Protein AF-A0A3Z9NX88-F1 (afdb_monomer_lite)

pLDDT: mean 72.22, std 12.81, range [33.12, 90.62]

Organism: Escherichia coli (NCBI:txid562)

Foldseek 3Di:
DVVVVVVVVVVVVVVVVVVVVVVVVVVVVVVVVLVVVVVVLVVVLVVLVVVLCCLLVVLLVVLQVDDLVCQLVSLVVNLVVLVVSLVVLVVSVVVVVVSVVVVLVSPQQVPPPVSVVVCVVVVHDDDHRDDDDDDDDPPSVVVSVVSVVSSVVSVVCNVPVPVSYDPPLFDDFDWDWDDDVVDIDTDTDRDPDD

Radius of gyration: 34.17 Å; chains: 1; bounding box: 63×50×113 Å

Structure (mmCIF, N/CA/C/O backbone):
data_AF-A0A3Z9NX88-F1
#
_entry.id   AF-A0A3Z9NX88-F1
#
loop_
_atom_site.group_PDB
_atom_site.id
_atom_site.type_symbol
_atom_site.label_atom_id
_atom_site.label_alt_id
_atom_site.label_comp_id
_atom_site.label_asym_id
_atom_site.label_entity_id
_atom_site.label_seq_id
_atom_site.pdbx_PDB_ins_code
_atom_site.Cartn_x
_atom_site.Cartn_y
_atom_site.Cartn_z
_atom_site.occupancy
_atom_site.B_iso_or_equiv
_atom_site.auth_seq_id
_atom_site.auth_comp_id
_atom_site.auth_asym_id
_atom_site.auth_atom_id
_atom_site.pdbx_PDB_model_num
ATOM 1 N N . MET A 1 1 ? -28.164 10.126 63.390 1.00 51.84 1 MET A N 1
ATOM 2 C CA . MET A 1 1 ? -27.328 9.060 62.789 1.00 51.84 1 MET A CA 1
ATOM 3 C C . MET A 1 1 ? -27.928 8.493 61.492 1.00 51.84 1 MET A C 1
ATOM 5 O O . MET A 1 1 ? -27.160 8.206 60.590 1.00 51.84 1 MET A O 1
ATOM 9 N N . VAL A 1 2 ? -29.260 8.443 61.321 1.00 54.25 2 VAL A N 1
ATOM 10 C CA . VAL A 1 2 ? -29.931 7.981 60.075 1.00 54.25 2 VAL A CA 1
ATOM 11 C C . VAL A 1 2 ? -29.637 8.852 58.831 1.00 54.25 2 VAL A C 1
ATOM 13 O O . VAL A 1 2 ? -29.399 8.312 57.755 1.00 54.25 2 VAL A O 1
ATOM 16 N N . ASN A 1 3 ? -29.532 10.182 58.975 1.00 59.22 3 ASN A N 1
ATOM 17 C CA . ASN A 1 3 ? -29.212 11.081 57.847 1.00 59.22 3 ASN A CA 1
ATOM 18 C C . ASN A 1 3 ? -27.813 10.868 57.237 1.00 59.22 3 ASN A C 1
ATOM 20 O O . ASN A 1 3 ? -27.627 11.145 56.057 1.00 59.22 3 ASN A O 1
ATOM 24 N N . GLN A 1 4 ? -26.835 10.370 58.006 1.00 58.09 4 GLN A N 1
ATOM 25 C CA . GLN A 1 4 ? -25.486 10.111 57.481 1.00 58.09 4 GLN A CA 1
ATOM 26 C C . GLN A 1 4 ? -25.438 8.850 56.611 1.00 58.09 4 GLN A C 1
ATOM 28 O O . GLN A 1 4 ? -24.727 8.838 55.610 1.00 58.09 4 GLN A O 1
ATOM 33 N N . GLN A 1 5 ? -26.227 7.821 56.942 1.00 60.12 5 GLN A N 1
ATOM 34 C CA . GLN A 1 5 ? -26.322 6.603 56.130 1.00 60.12 5 GLN A CA 1
ATOM 35 C C . GLN A 1 5 ? -27.056 6.856 54.807 1.00 60.12 5 GLN A C 1
ATOM 37 O O . GLN A 1 5 ? -26.594 6.400 53.765 1.00 60.12 5 GLN A O 1
ATOM 42 N N . GLN A 1 6 ? -28.132 7.652 54.823 1.00 61.62 6 GLN A N 1
ATOM 43 C CA . GLN A 1 6 ? -28.840 8.046 53.598 1.00 61.62 6 GLN A CA 1
ATOM 44 C C . GLN A 1 6 ? -27.978 8.938 52.691 1.00 61.62 6 GLN A C 1
ATOM 46 O O . GLN A 1 6 ? -27.929 8.711 51.485 1.00 61.62 6 GLN A O 1
ATOM 51 N N . GLN A 1 7 ? -27.223 9.890 53.256 1.00 63.75 7 GLN A N 1
ATOM 52 C CA . GLN A 1 7 ? -26.257 10.679 52.481 1.00 63.75 7 GLN A CA 1
ATOM 53 C C . GLN A 1 7 ? -25.135 9.819 51.895 1.00 63.75 7 GLN A C 1
ATOM 55 O O . GLN A 1 7 ? -24.772 10.013 50.739 1.00 63.75 7 GLN A O 1
ATOM 60 N N . GLN A 1 8 ? -24.604 8.849 52.644 1.00 63.81 8 GLN A N 1
ATOM 61 C CA . GLN A 1 8 ? -23.581 7.936 52.126 1.00 63.81 8 GLN A CA 1
ATOM 62 C C . GLN A 1 8 ? -24.106 7.050 50.994 1.00 63.81 8 GLN A C 1
ATOM 64 O O . GLN A 1 8 ? -23.401 6.879 50.004 1.00 63.81 8 GLN A O 1
ATOM 69 N N . GLN A 1 9 ? -25.337 6.539 51.088 1.00 68.56 9 GLN A N 1
ATOM 70 C CA . GLN A 1 9 ? -25.971 5.799 49.990 1.00 68.56 9 GLN A CA 1
ATOM 71 C C . GLN A 1 9 ? -26.141 6.669 48.744 1.00 68.56 9 GLN A C 1
ATOM 73 O O . GLN A 1 9 ? -25.760 6.255 47.653 1.00 68.56 9 GLN A O 1
ATOM 78 N N . GLN A 1 10 ? -26.609 7.904 48.910 1.00 73.38 10 GLN A N 1
ATOM 79 C CA . GLN A 1 10 ? -26.818 8.829 47.799 1.00 73.38 10 GLN A CA 1
ATOM 80 C C . GLN A 1 10 ? -25.498 9.284 47.150 1.00 73.38 10 GLN A C 1
ATOM 82 O O . GLN A 1 10 ? -25.434 9.469 45.935 1.00 73.38 10 GLN A O 1
ATOM 87 N N . ILE A 1 11 ? -24.417 9.428 47.924 1.00 75.31 11 ILE A N 1
ATOM 88 C CA . ILE A 1 11 ? -23.066 9.686 47.397 1.00 75.31 11 ILE A CA 1
ATOM 89 C C . ILE A 1 11 ? -22.565 8.480 46.594 1.00 75.31 11 ILE A C 1
ATOM 91 O O . ILE A 1 11 ? -22.033 8.657 45.500 1.00 75.31 11 ILE A O 1
ATOM 95 N N . ASN A 1 12 ? -22.769 7.261 47.099 1.00 74.88 12 ASN A N 1
ATOM 96 C CA . ASN A 1 12 ? -22.327 6.037 46.430 1.00 74.88 12 ASN A CA 1
ATOM 97 C C . ASN A 1 12 ? -23.088 5.798 45.111 1.00 74.88 12 ASN A C 1
ATOM 99 O O . ASN A 1 12 ? -22.492 5.403 44.112 1.00 74.88 12 ASN A O 1
ATOM 103 N N . GLU A 1 13 ? -24.388 6.105 45.073 1.00 78.81 13 GLU A N 1
ATOM 104 C CA . GLU A 1 13 ? -25.188 6.049 43.844 1.00 78.81 13 GLU A CA 1
ATOM 105 C C . GLU A 1 13 ? -24.758 7.099 42.816 1.00 78.81 13 GLU A C 1
ATOM 107 O O . GLU A 1 13 ? -24.594 6.767 41.642 1.00 78.81 13 GLU A O 1
ATOM 112 N N . ASN A 1 14 ? -24.495 8.341 43.239 1.00 78.88 14 ASN A N 1
ATOM 113 C CA . ASN A 1 14 ? -23.977 9.376 42.338 1.00 78.88 14 ASN A CA 1
ATOM 114 C C . ASN A 1 14 ? -22.606 9.001 41.759 1.00 78.88 14 ASN A C 1
ATOM 116 O O . ASN A 1 14 ? -22.385 9.178 40.562 1.00 78.88 14 ASN A O 1
ATOM 120 N N . LEU A 1 15 ? -21.721 8.419 42.575 1.00 77.50 15 LEU A N 1
ATOM 121 C CA . LEU A 1 15 ? -20.422 7.919 42.122 1.00 77.50 15 LEU A CA 1
ATOM 122 C C . LEU A 1 15 ? -20.587 6.796 41.083 1.00 77.50 15 LEU A C 1
ATOM 124 O O . LEU A 1 15 ? -19.893 6.780 40.066 1.00 77.50 15 LEU A O 1
ATOM 128 N N . LYS A 1 16 ? -21.545 5.882 41.305 1.00 77.12 16 LYS A N 1
ATOM 129 C CA . LYS A 1 16 ? -21.875 4.794 40.370 1.00 77.12 16 LYS A CA 1
ATOM 130 C C . LYS A 1 16 ? -22.385 5.358 39.037 1.00 77.12 16 LYS A C 1
ATOM 132 O O . LYS A 1 16 ? -21.925 4.933 37.980 1.00 77.12 16 LYS A O 1
ATOM 137 N N . ILE A 1 17 ? -23.276 6.351 39.070 1.00 81.56 17 ILE A N 1
ATOM 138 C CA . ILE A 1 17 ? -23.818 7.013 37.869 1.00 81.56 17 ILE A CA 1
ATOM 139 C C . ILE A 1 17 ? -22.721 7.763 37.101 1.00 81.56 17 ILE A C 1
ATOM 141 O O . ILE A 1 17 ? -22.660 7.686 35.872 1.00 81.56 17 ILE A O 1
ATOM 145 N N . GLU A 1 18 ? -21.839 8.476 37.801 1.00 77.50 18 GLU A N 1
ATOM 146 C CA . GLU A 1 18 ? -20.725 9.191 37.180 1.00 77.50 18 GLU A CA 1
ATOM 147 C C . GLU A 1 18 ? -19.733 8.227 36.514 1.00 77.50 18 GLU A C 1
ATOM 149 O O . GLU A 1 18 ? -19.351 8.443 35.362 1.00 77.50 18 GLU A O 1
ATOM 154 N N . ALA A 1 19 ? -19.386 7.121 37.177 1.00 76.31 19 ALA A N 1
ATOM 155 C CA . ALA A 1 19 ? -18.534 6.081 36.604 1.00 76.31 19 ALA A CA 1
ATOM 156 C C . ALA A 1 19 ? -19.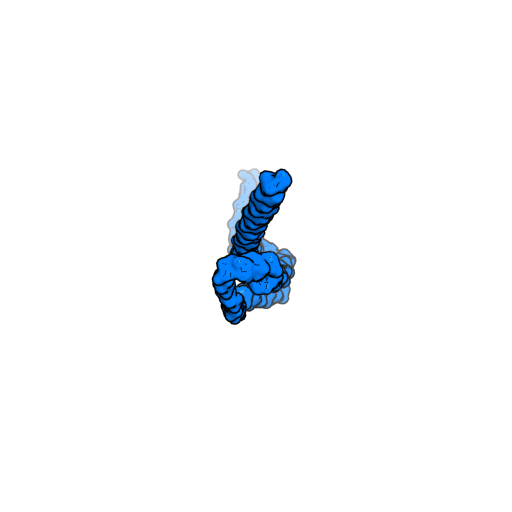143 5.472 35.328 1.00 76.31 19 ALA A C 1
ATOM 158 O O . ALA A 1 19 ? -18.447 5.313 34.323 1.00 76.31 19 ALA A O 1
ATOM 159 N N . ILE A 1 20 ? -20.454 5.200 35.330 1.00 79.94 20 ILE A N 1
ATOM 160 C CA . ILE A 1 20 ? -21.179 4.702 34.150 1.00 79.94 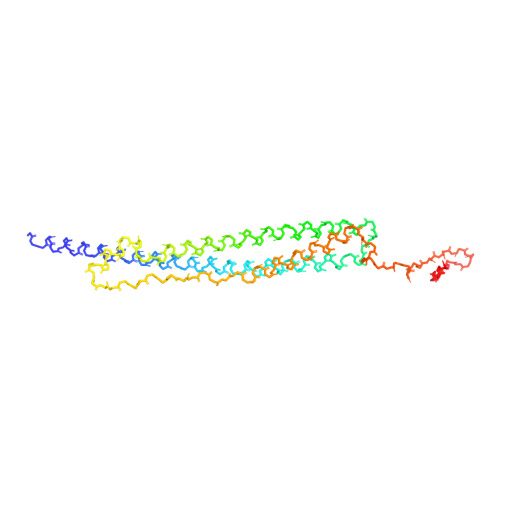20 ILE A CA 1
ATOM 161 C C . ILE A 1 20 ? -21.113 5.719 33.002 1.00 79.94 20 ILE A C 1
ATOM 163 O O . ILE A 1 20 ? -20.854 5.342 31.858 1.00 79.94 20 ILE A O 1
ATOM 167 N N . ARG A 1 21 ? -21.289 7.015 33.292 1.00 85.38 21 ARG A N 1
ATOM 168 C CA . ARG A 1 21 ? -21.202 8.081 32.282 1.00 85.38 21 ARG A CA 1
ATOM 169 C C . ARG A 1 21 ? -19.805 8.176 31.665 1.00 85.38 21 ARG A C 1
ATOM 171 O O . ARG A 1 21 ? -19.690 8.273 30.444 1.00 85.38 21 ARG A O 1
ATOM 178 N N . TRP A 1 22 ? -18.750 8.149 32.482 1.00 72.75 22 TRP A N 1
ATOM 179 C CA . TRP A 1 22 ? -17.366 8.163 31.992 1.00 72.75 22 TRP A CA 1
ATOM 180 C C . TRP A 1 22 ? -17.062 6.954 31.112 1.00 72.75 22 TRP A C 1
ATOM 182 O O . TRP A 1 22 ? -16.414 7.094 30.076 1.00 72.75 22 TRP A O 1
ATOM 192 N N . TYR A 1 23 ? -17.586 5.789 31.483 1.00 76.56 23 TYR A N 1
ATOM 193 C CA . TYR A 1 23 ? -17.423 4.568 30.709 1.00 76.56 23 TYR A CA 1
ATOM 194 C C . TYR A 1 23 ? -18.126 4.638 29.345 1.00 76.56 23 TYR A C 1
ATOM 196 O O . TYR A 1 23 ? -17.502 4.348 28.327 1.00 76.56 23 TYR A O 1
ATOM 204 N N . GLN A 1 24 ? -19.382 5.096 29.294 1.00 80.50 24 GLN A N 1
ATOM 205 C CA . GLN A 1 24 ? -20.108 5.290 28.029 1.00 80.50 24 GLN A CA 1
ATOM 206 C C . GLN A 1 24 ? -19.377 6.261 27.099 1.00 80.50 24 GLN A C 1
ATOM 208 O O . GLN A 1 24 ? -19.228 5.996 25.908 1.00 80.50 24 GLN A O 1
ATOM 213 N N . LYS A 1 25 ? -18.862 7.360 27.657 1.00 80.69 25 LYS A N 1
ATOM 214 C CA . LYS A 1 25 ? -18.098 8.348 26.895 1.00 80.69 25 LYS A CA 1
ATOM 215 C C . LYS A 1 25 ? -16.789 7.772 26.356 1.00 80.69 25 LYS A C 1
ATOM 217 O O . LYS A 1 25 ? -16.409 8.068 25.228 1.00 80.69 25 LYS A O 1
ATOM 222 N N . LEU A 1 26 ? -16.111 6.928 27.134 1.00 76.12 26 LEU A N 1
ATOM 223 C CA . LEU A 1 2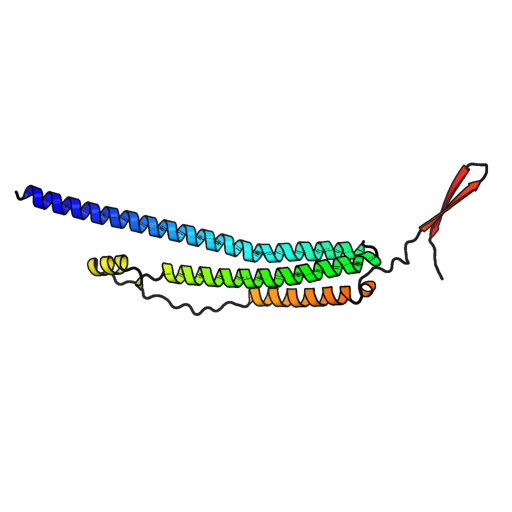6 ? -14.912 6.231 26.678 1.00 76.12 26 LEU A CA 1
ATOM 224 C C . LEU A 1 26 ? -15.235 5.271 25.526 1.00 76.12 26 LEU A C 1
ATOM 226 O O . LEU A 1 26 ? -14.545 5.299 24.512 1.00 76.12 26 LEU A O 1
ATOM 230 N N . GLN A 1 27 ? -16.309 4.483 25.646 1.00 75.31 27 GLN A N 1
ATOM 231 C CA . GLN A 1 27 ? -16.759 3.583 24.580 1.00 75.31 27 GLN A CA 1
ATOM 232 C C . GLN A 1 27 ? -17.096 4.339 23.291 1.00 75.31 27 GLN A C 1
ATOM 234 O O . GLN A 1 27 ? -16.679 3.919 22.212 1.00 75.31 27 GLN A O 1
ATOM 239 N N . GLU A 1 28 ? -17.799 5.469 23.398 1.00 81.12 28 GLU A N 1
ATOM 240 C CA . GLU A 1 28 ? -18.111 6.336 22.259 1.00 81.12 28 GLU A CA 1
ATOM 241 C C . GLU A 1 28 ? -16.833 6.830 21.564 1.00 81.12 28 GLU A C 1
ATOM 243 O O . GLU A 1 28 ? -16.695 6.690 20.348 1.00 81.12 28 GLU A O 1
ATOM 248 N N . ILE A 1 29 ? -15.866 7.351 22.328 1.00 80.81 29 ILE A N 1
ATOM 249 C CA . ILE A 1 29 ? -14.593 7.851 21.789 1.00 80.81 29 ILE A CA 1
ATOM 250 C C . ILE A 1 29 ? -13.820 6.730 21.091 1.00 80.81 29 ILE A C 1
ATOM 252 O O . ILE A 1 29 ? -13.372 6.908 19.960 1.00 80.81 29 ILE A O 1
ATOM 256 N N . THR A 1 30 ? -13.697 5.564 21.728 1.00 75.88 30 THR A N 1
ATOM 257 C CA . THR A 1 30 ? -12.996 4.413 21.148 1.00 75.88 30 THR A CA 1
ATOM 258 C C . THR A 1 30 ? -13.668 3.935 19.861 1.00 75.88 30 THR A C 1
ATOM 260 O O . THR A 1 30 ? -12.980 3.595 18.898 1.00 75.88 30 THR A O 1
ATOM 263 N N . TYR A 1 31 ? -15.001 3.954 19.800 1.00 79.56 31 TYR A N 1
ATOM 264 C CA . TYR A 1 31 ? -15.740 3.606 18.589 1.00 79.56 31 TYR A CA 1
ATOM 265 C C . TYR A 1 31 ? -15.495 4.613 17.454 1.00 79.56 31 TYR A C 1
ATOM 267 O O . TYR A 1 31 ? -15.245 4.224 16.310 1.00 79.56 31 TYR A O 1
ATOM 275 N N . LEU A 1 32 ? -15.503 5.913 17.763 1.00 81.94 32 LEU A N 1
ATOM 276 C CA . LEU A 1 32 ? -15.222 6.972 16.790 1.00 81.94 32 LEU A CA 1
ATOM 277 C C . LEU A 1 32 ? -13.785 6.901 16.256 1.00 81.94 32 LEU A C 1
ATOM 279 O O . LEU A 1 32 ? -13.572 6.996 15.044 1.00 81.94 32 LEU A O 1
ATOM 283 N N . GLU A 1 33 ? -12.811 6.678 17.136 1.00 79.44 33 GLU A N 1
ATOM 284 C CA . GLU A 1 33 ? -11.402 6.506 16.777 1.00 79.44 33 GLU A CA 1
ATOM 285 C C . GLU A 1 33 ? -11.202 5.267 15.889 1.00 79.44 33 GLU A C 1
ATOM 287 O O . GLU A 1 33 ? -10.575 5.341 14.826 1.00 79.44 33 GLU A O 1
ATOM 292 N N . ALA A 1 34 ? -11.820 4.137 16.249 1.00 78.00 34 ALA A N 1
ATOM 293 C CA . ALA A 1 34 ? -11.811 2.924 15.437 1.00 78.00 34 ALA A CA 1
ATOM 294 C C . ALA A 1 34 ? -12.430 3.156 14.044 1.00 78.00 34 ALA A C 1
ATOM 296 O O . ALA A 1 34 ? -11.879 2.695 13.037 1.00 78.00 34 ALA A O 1
ATOM 297 N N . GLY A 1 35 ? -13.522 3.922 13.964 1.00 81.38 35 GLY A N 1
ATOM 298 C CA . GLY A 1 35 ? -14.144 4.332 12.705 1.00 81.38 35 GLY A CA 1
ATOM 299 C C . GLY A 1 35 ? -13.231 5.213 11.846 1.00 81.38 35 GLY A C 1
ATOM 300 O O . GLY A 1 35 ? -13.138 5.016 10.631 1.00 81.38 35 GLY A O 1
ATOM 301 N N . GLN A 1 36 ? -12.497 6.149 12.455 1.00 83.50 36 GLN A N 1
ATOM 302 C CA . GLN A 1 36 ? -11.519 6.983 11.751 1.00 83.50 36 GLN A CA 1
ATOM 303 C C . GLN A 1 36 ? -10.355 6.150 11.201 1.00 83.50 36 GLN A C 1
ATOM 305 O O . GLN A 1 36 ? -9.974 6.315 10.038 1.00 83.50 36 GLN A O 1
ATOM 310 N N . HIS A 1 37 ? -9.838 5.205 11.989 1.00 79.31 37 HIS A N 1
ATOM 311 C CA . HIS A 1 37 ? -8.796 4.287 11.534 1.00 79.31 37 HIS A CA 1
ATOM 312 C C . HIS A 1 37 ? -9.253 3.409 10.365 1.00 79.31 37 HIS A C 1
ATOM 314 O O . HIS A 1 37 ? -8.477 3.191 9.435 1.00 79.31 37 HIS A O 1
ATOM 320 N N . MET A 1 38 ? -10.504 2.944 10.368 1.00 78.69 38 MET A N 1
ATOM 321 C CA . MET A 1 38 ? -11.054 2.148 9.269 1.00 78.69 38 MET A CA 1
ATOM 322 C C . MET A 1 38 ? -11.240 2.978 7.989 1.00 78.69 38 MET A C 1
ATOM 324 O O . MET A 1 38 ? -10.926 2.506 6.896 1.00 78.69 38 MET A O 1
ATOM 328 N N . ARG A 1 39 ? -11.677 4.239 8.109 1.00 84.38 39 ARG A N 1
ATOM 329 C CA . ARG A 1 39 ? -11.809 5.156 6.961 1.00 84.38 39 ARG A CA 1
ATOM 330 C C . ARG A 1 39 ? -10.461 5.487 6.324 1.00 84.38 39 ARG A C 1
ATOM 332 O O . ARG A 1 39 ? -10.346 5.407 5.103 1.00 84.38 39 ARG A O 1
ATOM 339 N N . ALA A 1 40 ? -9.445 5.804 7.127 1.00 83.31 40 ALA A N 1
ATOM 340 C CA . ALA A 1 40 ? -8.092 6.060 6.628 1.00 83.31 40 ALA A CA 1
ATOM 341 C C . ALA A 1 40 ? -7.513 4.829 5.910 1.00 83.31 40 ALA A C 1
ATOM 343 O O . ALA A 1 40 ? -6.879 4.931 4.862 1.00 83.31 40 ALA A O 1
ATOM 344 N N . LEU A 1 41 ? -7.788 3.639 6.439 1.00 80.12 41 LEU A N 1
ATOM 345 C CA . LEU A 1 41 ? -7.336 2.387 5.852 1.00 80.12 41 LEU A CA 1
ATOM 346 C C . LEU A 1 41 ? -8.033 2.067 4.522 1.00 80.12 41 LEU A C 1
ATOM 348 O O . LEU A 1 41 ? -7.387 1.615 3.577 1.00 80.12 41 LEU A O 1
ATOM 352 N N . ASN A 1 42 ? -9.331 2.360 4.424 1.00 82.44 42 ASN A N 1
ATOM 353 C CA . ASN A 1 42 ? -10.071 2.272 3.169 1.00 82.44 42 ASN A CA 1
ATOM 354 C C . ASN A 1 42 ? -9.519 3.255 2.120 1.00 82.44 42 ASN A C 1
ATOM 356 O O . ASN A 1 42 ? -9.384 2.891 0.957 1.00 82.44 42 ASN A O 1
ATOM 360 N N . GLN A 1 43 ? -9.135 4.472 2.516 1.00 82.81 43 GLN A N 1
ATOM 361 C CA . GLN A 1 43 ? -8.484 5.424 1.606 1.00 82.81 43 GLN A CA 1
ATOM 362 C C . GLN A 1 43 ? -7.141 4.894 1.092 1.00 82.81 43 GLN A C 1
ATOM 364 O O . GLN A 1 43 ? -6.891 4.936 -0.110 1.00 82.81 43 GLN A O 1
ATOM 369 N N . LEU A 1 44 ? -6.310 4.322 1.970 1.00 81.44 44 LEU A N 1
ATOM 370 C CA . LEU A 1 44 ? -5.029 3.721 1.580 1.00 81.44 44 LEU A CA 1
ATOM 371 C C . LEU A 1 44 ? -5.198 2.576 0.572 1.00 81.44 44 LEU A C 1
ATOM 373 O O . LEU A 1 44 ? -4.408 2.466 -0.366 1.00 81.44 44 LEU A O 1
ATOM 377 N N . MET A 1 45 ? -6.249 1.764 0.722 1.00 81.12 45 MET A N 1
ATOM 378 C CA . MET A 1 45 ? -6.571 0.681 -0.212 1.00 81.12 45 MET A CA 1
ATOM 379 C C . MET A 1 45 ? -6.823 1.186 -1.642 1.00 81.12 45 MET A C 1
ATOM 381 O O . MET A 1 45 ? -6.453 0.503 -2.591 1.00 81.12 45 MET A O 1
ATOM 385 N N . TRP A 1 46 ? -7.405 2.378 -1.802 1.00 80.62 46 TRP A N 1
ATOM 386 C CA . TRP A 1 46 ? -7.643 3.004 -3.111 1.00 80.62 46 TRP A CA 1
ATOM 387 C C . TRP A 1 46 ? -6.479 3.883 -3.597 1.00 80.62 46 TRP A C 1
ATOM 389 O O . TRP A 1 46 ? -6.266 4.043 -4.802 1.00 80.62 46 TRP A O 1
ATOM 399 N N . GLN A 1 47 ? -5.690 4.430 -2.674 1.00 85.62 47 GLN A N 1
ATOM 400 C CA . GLN A 1 47 ? -4.577 5.321 -2.987 1.00 85.62 47 GLN A CA 1
ATOM 401 C C . GLN A 1 47 ? -3.383 4.581 -3.598 1.00 85.62 47 GLN A C 1
ATOM 403 O O . GLN A 1 47 ? -2.815 5.049 -4.585 1.00 85.62 47 GLN A O 1
ATOM 408 N N . ILE A 1 48 ? -3.008 3.428 -3.035 1.00 84.50 48 ILE A N 1
ATOM 409 C CA . ILE A 1 48 ? -1.839 2.663 -3.494 1.00 84.50 48 ILE A CA 1
ATOM 410 C C . ILE A 1 48 ? -1.989 2.231 -4.965 1.00 84.50 48 ILE A C 1
ATOM 412 O O . ILE A 1 48 ? -1.075 2.503 -5.740 1.00 84.50 48 ILE A O 1
ATOM 416 N N . PRO A 1 49 ? -3.128 1.665 -5.411 1.00 82.31 49 PRO A N 1
ATOM 417 C CA . PRO A 1 49 ? -3.328 1.347 -6.824 1.00 82.31 49 PRO A CA 1
ATOM 418 C C . PRO A 1 49 ? -3.212 2.559 -7.756 1.00 82.31 49 PRO A C 1
ATOM 420 O O . PRO A 1 49 ? -2.593 2.479 -8.814 1.00 82.31 49 PRO A O 1
ATOM 423 N N . SER A 1 50 ? -3.763 3.703 -7.350 1.00 86.38 50 SER A N 1
ATOM 424 C CA . SER A 1 50 ? -3.713 4.934 -8.148 1.00 86.38 50 SER A CA 1
ATOM 425 C C . SER A 1 50 ? -2.278 5.432 -8.339 1.00 86.38 50 SER A C 1
ATOM 427 O O . SER A 1 50 ? -1.896 5.847 -9.432 1.00 86.38 50 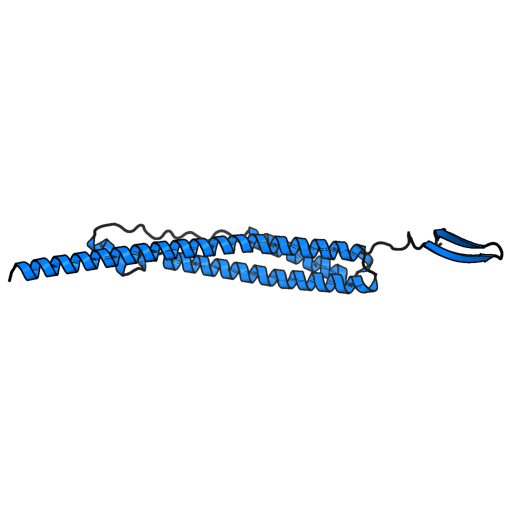SER A O 1
ATOM 429 N N . PHE A 1 51 ? -1.462 5.337 -7.287 1.00 88.56 51 PHE A N 1
ATOM 430 C CA . PHE A 1 51 ? -0.043 5.675 -7.349 1.00 88.56 51 PHE A CA 1
ATOM 431 C C . PHE A 1 51 ? 0.717 4.771 -8.327 1.00 88.56 51 PHE A C 1
ATOM 433 O O . PHE A 1 51 ? 1.507 5.251 -9.135 1.00 88.56 51 PHE A O 1
ATOM 440 N N . VAL A 1 52 ? 0.422 3.473 -8.312 1.00 87.62 52 VAL A N 1
ATOM 441 C CA . VAL A 1 52 ? 1.060 2.486 -9.191 1.00 87.62 52 VAL A CA 1
ATOM 442 C C . VAL A 1 52 ? 0.749 2.751 -10.656 1.00 87.62 52 VAL A C 1
ATOM 444 O O . VAL A 1 52 ? 1.653 2.739 -11.485 1.00 87.62 52 VAL A O 1
ATOM 447 N N . ILE A 1 53 ? -0.515 3.039 -10.973 1.00 88.06 53 ILE A N 1
ATOM 448 C CA . ILE A 1 53 ? -0.941 3.358 -12.340 1.00 88.06 53 ILE A CA 1
ATOM 449 C C . ILE A 1 53 ? -0.220 4.610 -12.852 1.00 88.06 53 ILE A C 1
ATOM 451 O O . ILE A 1 53 ? 0.222 4.628 -13.998 1.00 88.06 53 ILE A O 1
ATOM 455 N N . ALA A 1 54 ? -0.070 5.640 -12.015 1.00 90.62 54 ALA A N 1
ATOM 456 C CA . ALA A 1 54 ? 0.611 6.873 -12.400 1.00 90.62 54 ALA A CA 1
ATOM 457 C C . ALA A 1 54 ? 2.106 6.651 -12.679 1.00 90.62 54 ALA A C 1
ATOM 459 O O . ALA A 1 54 ? 2.623 7.147 -13.681 1.00 90.62 54 ALA A O 1
ATOM 460 N N . VAL A 1 55 ? 2.791 5.884 -11.825 1.00 88.62 55 VAL A N 1
ATOM 461 C CA . VAL A 1 55 ? 4.215 5.564 -12.004 1.00 88.62 55 VAL A CA 1
ATOM 462 C C . VAL A 1 55 ? 4.413 4.685 -13.236 1.00 88.62 55 VAL A C 1
ATOM 464 O O . VAL A 1 55 ? 5.200 5.046 -14.109 1.00 88.62 55 VAL A O 1
ATOM 467 N N . ASN A 1 56 ? 3.655 3.591 -13.362 1.00 87.12 56 ASN A N 1
ATOM 468 C CA . ASN A 1 56 ? 3.766 2.695 -14.511 1.00 87.12 56 ASN A CA 1
ATOM 469 C C . ASN A 1 56 ? 3.403 3.414 -15.813 1.00 87.12 56 ASN A C 1
ATOM 471 O O . ASN A 1 56 ? 4.167 3.348 -16.765 1.00 87.12 56 ASN A O 1
ATOM 475 N N . GLY A 1 57 ? 2.312 4.183 -15.854 1.00 86.44 57 GLY A N 1
ATOM 476 C CA . GLY A 1 57 ? 1.941 4.962 -17.038 1.00 86.44 57 GLY A CA 1
ATOM 477 C C . GLY A 1 57 ? 2.981 6.023 -17.416 1.00 86.44 57 GLY A C 1
ATOM 478 O O . GLY A 1 57 ? 3.315 6.168 -18.591 1.00 86.44 57 GLY A O 1
ATOM 479 N N . GLY A 1 58 ? 3.533 6.741 -16.433 1.00 88.50 58 GLY A N 1
ATOM 480 C CA . GLY A 1 58 ? 4.532 7.786 -16.662 1.00 88.50 58 GLY A CA 1
ATOM 481 C C . GLY A 1 58 ? 5.873 7.242 -17.155 1.00 88.50 58 GLY A C 1
ATOM 482 O O . GLY A 1 58 ? 6.415 7.737 -18.145 1.00 88.50 58 GLY A O 1
ATOM 483 N N . LEU A 1 59 ? 6.400 6.198 -16.508 1.00 86.69 59 LEU A N 1
ATOM 484 C CA . LEU A 1 59 ? 7.650 5.566 -16.941 1.00 86.69 59 LEU A CA 1
ATOM 485 C C . LEU A 1 59 ? 7.475 4.856 -18.286 1.00 86.69 59 LEU A C 1
ATOM 487 O O . LEU A 1 59 ? 8.399 4.864 -19.096 1.00 86.69 59 LEU A O 1
ATOM 491 N N . TRP A 1 60 ? 6.287 4.316 -18.563 1.00 86.31 60 TRP A N 1
ATOM 492 C CA . TRP A 1 60 ? 5.989 3.685 -19.846 1.00 86.31 60 TRP A CA 1
ATOM 493 C C . TRP A 1 60 ? 5.808 4.672 -20.995 1.00 86.31 60 TRP A C 1
ATOM 495 O O . TRP A 1 60 ? 6.106 4.364 -22.142 1.00 86.31 60 TRP A O 1
ATOM 505 N N . TYR A 1 61 ? 5.421 5.909 -20.702 1.00 85.19 61 TYR A N 1
ATOM 506 C CA . TYR A 1 61 ? 5.550 6.989 -21.670 1.00 85.19 61 TYR A CA 1
ATOM 507 C C . TYR A 1 61 ? 7.019 7.392 -21.880 1.00 85.19 61 TYR A C 1
ATOM 509 O O . TYR A 1 61 ? 7.445 7.617 -23.014 1.00 85.19 61 TYR A O 1
ATOM 517 N N . ALA A 1 62 ? 7.826 7.432 -20.815 1.00 84.31 62 ALA A N 1
ATOM 518 C CA . ALA A 1 62 ? 9.239 7.802 -20.901 1.00 84.31 62 ALA A CA 1
ATOM 519 C C . ALA A 1 62 ? 10.064 6.833 -21.767 1.00 84.31 62 ALA A C 1
ATOM 521 O O . ALA A 1 62 ? 10.971 7.280 -22.468 1.00 84.31 62 ALA A O 1
ATOM 522 N N . THR A 1 63 ? 9.728 5.538 -21.797 1.00 82.94 63 THR A N 1
ATOM 523 C CA . THR A 1 63 ? 10.398 4.563 -22.679 1.00 82.94 63 THR A CA 1
ATOM 524 C C . THR A 1 63 ? 10.231 4.884 -24.164 1.00 82.94 63 THR A C 1
ATOM 526 O O . THR A 1 63 ? 11.123 4.577 -24.947 1.00 82.94 63 THR A O 1
ATOM 529 N N . THR A 1 64 ? 9.159 5.580 -24.559 1.00 81.19 64 THR A N 1
ATOM 530 C CA . THR A 1 64 ? 8.954 6.003 -25.958 1.00 81.19 64 THR A CA 1
ATOM 531 C C . THR A 1 64 ? 9.851 7.168 -26.393 1.00 81.19 64 THR A C 1
ATOM 533 O O . THR A 1 64 ? 10.022 7.396 -27.591 1.00 81.19 64 THR A O 1
ATOM 536 N N . LEU A 1 65 ? 10.414 7.908 -25.432 1.00 79.56 65 LEU A N 1
ATOM 537 C CA . LEU A 1 65 ? 11.276 9.077 -25.654 1.00 79.56 65 LEU A CA 1
ATOM 538 C C . LEU A 1 65 ? 12.752 8.792 -25.347 1.00 79.56 65 LEU A C 1
ATOM 540 O O . LEU A 1 65 ? 13.631 9.533 -25.783 1.00 79.56 65 LEU A O 1
ATOM 544 N N . ALA A 1 66 ? 13.016 7.758 -24.553 1.00 76.88 66 ALA A N 1
ATOM 545 C CA . ALA A 1 66 ? 14.338 7.417 -24.062 1.00 76.88 66 ALA A CA 1
ATOM 546 C C . ALA A 1 66 ? 15.226 6.799 -25.152 1.00 76.88 66 ALA A C 1
ATOM 548 O O . ALA A 1 66 ? 14.757 6.140 -26.077 1.00 76.88 66 ALA A O 1
ATOM 549 N N . ASN A 1 67 ? 16.539 6.988 -25.010 1.00 76.19 67 ASN A N 1
ATOM 550 C CA . ASN A 1 67 ? 17.526 6.383 -25.899 1.00 76.19 67 ASN A CA 1
ATOM 551 C C . ASN A 1 67 ? 17.624 4.864 -25.653 1.00 76.19 67 ASN A C 1
ATOM 553 O O . ASN A 1 67 ? 17.382 4.397 -24.533 1.00 76.19 67 ASN A O 1
ATOM 557 N N . GLU A 1 68 ? 18.055 4.110 -26.665 1.00 72.50 68 GLU A N 1
ATOM 558 C CA . GLU A 1 68 ? 18.154 2.639 -26.663 1.00 72.50 68 GLU A CA 1
ATOM 559 C C . GLU A 1 68 ? 18.985 2.118 -25.476 1.00 72.50 68 GLU A C 1
ATOM 561 O O . GLU A 1 68 ? 18.603 1.167 -24.799 1.00 72.50 68 GLU A O 1
ATOM 566 N N . SER A 1 69 ? 20.060 2.829 -25.119 1.00 73.38 69 SER A N 1
ATOM 567 C CA . SER A 1 69 ? 20.924 2.482 -23.981 1.00 73.38 69 SER A CA 1
ATOM 568 C C . SER A 1 69 ? 20.275 2.710 -22.605 1.00 73.38 69 SER A C 1
ATOM 570 O O . SER A 1 69 ? 20.662 2.071 -21.630 1.00 73.38 69 SER A O 1
ATOM 572 N N . SER A 1 70 ? 19.304 3.624 -22.502 1.00 79.50 70 SER A N 1
ATOM 573 C CA . SER A 1 70 ? 18.628 3.976 -21.238 1.00 79.50 70 SER A CA 1
ATOM 574 C C . SER A 1 70 ? 17.329 3.207 -20.991 1.00 79.50 70 SER A C 1
ATOM 576 O O . SER A 1 70 ? 16.877 3.127 -19.849 1.00 79.50 70 SER A O 1
ATOM 578 N N . LEU A 1 71 ? 16.750 2.607 -22.034 1.00 82.69 71 LEU A N 1
ATOM 579 C CA . LEU A 1 71 ? 15.512 1.825 -21.965 1.00 82.69 71 LEU A CA 1
ATOM 580 C C . LEU A 1 71 ? 15.603 0.699 -20.931 1.00 82.69 71 LEU A C 1
ATOM 582 O O . LEU A 1 71 ? 14.702 0.541 -20.110 1.00 82.69 71 LEU A O 1
ATOM 586 N N . TRP A 1 72 ? 16.732 -0.012 -20.903 1.00 81.62 72 TRP A N 1
ATOM 587 C CA . TRP A 1 72 ? 16.962 -1.114 -19.969 1.00 81.62 72 TRP A CA 1
ATOM 588 C C . TRP A 1 72 ? 16.842 -0.697 -18.497 1.00 81.62 72 TRP A C 1
ATOM 590 O O . TRP A 1 72 ? 16.244 -1.401 -17.684 1.00 81.62 72 TRP A O 1
ATOM 600 N N . ILE A 1 73 ? 17.358 0.491 -18.168 1.00 85.56 73 ILE A N 1
ATOM 601 C CA . ILE A 1 73 ? 17.318 1.051 -16.813 1.00 85.56 73 ILE A CA 1
ATOM 602 C C . ILE A 1 73 ? 15.878 1.405 -16.429 1.00 85.56 73 ILE A C 1
ATOM 604 O O . ILE A 1 73 ? 15.462 1.124 -15.307 1.00 85.56 73 ILE A O 1
ATOM 608 N N . ILE A 1 74 ? 15.099 1.977 -17.353 1.00 87.50 74 ILE A N 1
ATOM 609 C CA . ILE A 1 74 ? 13.698 2.340 -17.092 1.00 87.50 74 ILE A CA 1
ATOM 610 C C . ILE A 1 74 ? 12.868 1.086 -16.797 1.00 87.50 74 ILE A C 1
ATOM 612 O O . ILE A 1 74 ? 12.129 1.059 -15.814 1.00 87.50 74 ILE A O 1
ATOM 616 N N . PHE A 1 75 ? 13.043 0.022 -17.583 1.00 87.06 75 PHE A N 1
ATOM 617 C CA . PHE A 1 75 ? 12.383 -1.260 -17.332 1.00 87.06 75 PHE A CA 1
ATOM 618 C C . PHE A 1 75 ? 12.815 -1.922 -16.021 1.00 87.06 75 PHE A C 1
ATOM 620 O O . PHE A 1 75 ? 11.980 -2.489 -15.318 1.00 87.06 75 PHE A O 1
ATOM 627 N N . ALA A 1 76 ? 14.098 -1.832 -15.658 1.00 86.69 76 ALA A N 1
ATOM 628 C CA . ALA A 1 76 ? 14.589 -2.360 -14.388 1.00 86.69 76 ALA A CA 1
ATOM 629 C C . ALA A 1 76 ? 13.964 -1.627 -13.187 1.00 86.69 76 ALA A C 1
ATOM 631 O O . ALA A 1 76 ? 13.556 -2.264 -12.215 1.00 86.69 76 ALA A O 1
ATOM 632 N N . VAL A 1 77 ? 13.836 -0.297 -13.270 1.00 88.81 77 VAL A N 1
ATOM 633 C CA . VAL A 1 77 ? 13.162 0.516 -12.245 1.00 88.81 77 VAL A CA 1
ATOM 634 C C . VAL A 1 77 ? 11.675 0.169 -12.160 1.00 88.81 77 VAL A C 1
ATOM 636 O O . VAL A 1 77 ? 11.169 -0.007 -11.054 1.00 88.81 77 VAL A O 1
ATOM 639 N N . LEU A 1 78 ? 10.993 0.008 -13.299 1.00 89.44 78 LEU A N 1
ATOM 640 C CA . LEU A 1 78 ? 9.596 -0.437 -13.360 1.00 89.44 78 LEU A CA 1
ATOM 641 C C . LEU A 1 78 ? 9.399 -1.810 -12.698 1.00 89.44 78 LEU A C 1
ATOM 643 O O . LEU A 1 78 ? 8.532 -1.964 -11.840 1.00 89.44 78 LEU A O 1
ATOM 647 N N . ALA A 1 79 ? 10.246 -2.791 -13.019 1.00 87.31 79 ALA A N 1
ATOM 648 C CA . ALA A 1 79 ? 10.170 -4.127 -12.428 1.00 87.31 79 ALA A CA 1
ATOM 649 C C . ALA A 1 79 ? 10.413 -4.108 -10.906 1.00 87.31 79 ALA A C 1
ATOM 651 O O . ALA A 1 79 ? 9.696 -4.764 -10.146 1.00 87.31 79 ALA A O 1
ATOM 652 N N . LEU A 1 80 ? 11.393 -3.328 -10.433 1.00 89.88 80 LEU A N 1
ATOM 653 C CA . LEU A 1 80 ? 11.655 -3.162 -8.998 1.00 89.88 80 LEU A CA 1
ATOM 654 C C . LEU A 1 80 ? 10.480 -2.476 -8.288 1.00 89.88 80 LEU A C 1
ATOM 656 O O . LEU A 1 80 ? 10.123 -2.840 -7.161 1.00 89.88 80 LEU A O 1
ATOM 660 N N . PHE A 1 81 ? 9.871 -1.495 -8.948 1.00 89.75 81 PHE A N 1
ATOM 661 C CA . PHE A 1 81 ? 8.715 -0.777 -8.436 1.00 89.75 81 PHE A CA 1
ATOM 662 C C . PHE A 1 81 ? 7.486 -1.688 -8.308 1.00 89.75 81 PHE A C 1
ATOM 664 O O . PHE A 1 81 ? 6.862 -1.709 -7.243 1.00 89.75 81 PHE A O 1
ATOM 671 N N . ASP A 1 82 ? 7.182 -2.501 -9.323 1.00 88.06 82 ASP A N 1
ATOM 672 C CA . ASP A 1 82 ? 6.097 -3.490 -9.272 1.00 88.06 82 ASP A CA 1
ATOM 673 C C . ASP A 1 82 ? 6.318 -4.515 -8.151 1.00 88.06 82 ASP A C 1
ATOM 675 O O . ASP A 1 82 ? 5.401 -4.802 -7.376 1.00 88.06 82 ASP A O 1
ATOM 679 N N . PHE A 1 83 ? 7.549 -5.013 -7.991 1.00 87.81 83 PHE A N 1
ATOM 680 C CA . PHE A 1 83 ? 7.898 -5.940 -6.912 1.00 87.81 83 PHE A CA 1
ATOM 681 C C . PHE A 1 83 ? 7.700 -5.316 -5.523 1.00 87.81 83 PHE A C 1
ATOM 683 O O . PHE A 1 83 ? 7.077 -5.910 -4.638 1.00 87.81 83 PHE A O 1
ATOM 690 N N . THR A 1 84 ? 8.182 -4.086 -5.334 1.00 86.44 84 THR A N 1
ATOM 691 C CA . THR A 1 84 ? 8.020 -3.351 -4.071 1.00 86.44 84 THR A CA 1
ATOM 692 C C . THR A 1 84 ? 6.540 -3.113 -3.774 1.00 86.44 84 THR A C 1
ATOM 694 O O . THR A 1 84 ? 6.087 -3.298 -2.644 1.00 86.44 84 THR A O 1
ATOM 697 N N . THR A 1 85 ? 5.763 -2.774 -4.799 1.00 86.88 85 THR A N 1
ATOM 698 C CA . THR A 1 85 ? 4.316 -2.569 -4.701 1.00 86.88 85 THR A CA 1
ATOM 699 C C . THR A 1 85 ? 3.572 -3.854 -4.334 1.00 86.88 85 THR A C 1
ATOM 701 O O . THR A 1 85 ? 2.649 -3.843 -3.518 1.00 86.88 85 THR A O 1
ATOM 704 N N . MET A 1 86 ? 3.979 -4.994 -4.886 1.00 85.75 86 MET A N 1
ATOM 705 C CA . MET A 1 86 ? 3.384 -6.283 -4.547 1.00 85.75 86 MET A CA 1
ATOM 706 C C . MET A 1 86 ? 3.558 -6.607 -3.053 1.00 85.75 86 MET A C 1
ATOM 708 O O . MET A 1 86 ? 2.607 -7.034 -2.390 1.00 85.75 86 MET A O 1
ATOM 712 N N . ILE A 1 87 ? 4.736 -6.316 -2.487 1.00 84.81 87 ILE A N 1
ATOM 713 C CA . ILE A 1 87 ? 5.001 -6.468 -1.047 1.00 84.81 87 ILE A CA 1
ATOM 714 C C . ILE A 1 87 ? 4.137 -5.507 -0.219 1.00 84.81 87 ILE A C 1
ATOM 716 O O . ILE A 1 87 ? 3.561 -5.913 0.799 1.00 84.81 87 ILE A O 1
ATOM 720 N N . THR A 1 88 ? 4.030 -4.236 -0.623 1.00 84.12 88 THR A N 1
ATOM 721 C CA . THR A 1 88 ? 3.256 -3.243 0.140 1.00 84.12 88 THR A CA 1
ATOM 722 C C . THR A 1 88 ? 1.770 -3.586 0.177 1.00 84.12 88 THR A C 1
ATOM 724 O O . THR A 1 88 ? 1.171 -3.493 1.250 1.00 84.12 88 THR A O 1
ATOM 727 N N . LEU A 1 89 ? 1.186 -4.072 -0.924 1.00 82.44 89 LEU A N 1
ATOM 728 C CA . LEU A 1 89 ? -0.205 -4.538 -0.952 1.00 82.44 89 LEU A CA 1
ATOM 729 C C . LEU A 1 89 ? -0.441 -5.729 -0.016 1.00 82.44 89 LEU A C 1
ATOM 731 O O . LEU A 1 89 ? -1.423 -5.736 0.733 1.00 82.44 89 LEU A O 1
ATOM 735 N N . TYR A 1 90 ? 0.466 -6.711 -0.004 1.00 81.38 90 TYR A N 1
ATOM 736 C CA . TYR A 1 90 ? 0.348 -7.868 0.887 1.00 81.38 90 TYR A CA 1
ATOM 737 C C . TYR A 1 90 ? 0.405 -7.452 2.365 1.00 81.38 90 TYR A C 1
ATOM 739 O O . TYR A 1 90 ? -0.423 -7.867 3.183 1.00 81.38 90 TYR A O 1
ATOM 747 N N . ARG A 1 91 ? 1.340 -6.557 2.708 1.00 82.38 91 ARG A N 1
ATOM 748 C CA . ARG A 1 91 ? 1.478 -6.027 4.070 1.00 82.38 91 ARG A CA 1
ATOM 749 C C . ARG A 1 91 ? 0.268 -5.194 4.491 1.00 82.38 91 ARG A C 1
ATOM 751 O O . ARG A 1 91 ? -0.216 -5.359 5.611 1.00 82.38 91 ARG A O 1
ATOM 758 N N . LEU A 1 92 ? -0.244 -4.336 3.608 1.00 77.06 92 LEU A N 1
ATOM 759 C CA . LEU A 1 92 ? -1.443 -3.538 3.867 1.00 77.06 92 LEU A CA 1
ATOM 760 C C . LEU A 1 92 ? -2.647 -4.441 4.157 1.00 77.06 92 LEU A C 1
ATOM 762 O O . LEU A 1 92 ? -3.385 -4.203 5.112 1.00 77.06 92 LEU A O 1
ATOM 766 N N . ARG A 1 93 ? -2.818 -5.521 3.387 1.00 79.12 93 ARG A N 1
ATOM 767 C CA . ARG A 1 93 ? -3.918 -6.468 3.598 1.00 79.12 93 ARG A CA 1
ATOM 768 C C . ARG A 1 93 ? -3.826 -7.198 4.935 1.00 79.12 93 ARG A C 1
ATOM 770 O O . ARG A 1 93 ? -4.859 -7.391 5.583 1.00 79.12 93 ARG A O 1
ATOM 777 N N . SER A 1 94 ? -2.616 -7.572 5.348 1.00 75.88 94 SER A N 1
ATOM 778 C CA . SER A 1 94 ? -2.365 -8.166 6.666 1.00 75.88 94 SER A CA 1
ATOM 779 C C . SER A 1 94 ? -2.715 -7.191 7.800 1.00 75.88 94 SER A C 1
ATOM 781 O O . SER A 1 94 ? -3.422 -7.554 8.741 1.00 75.88 94 SER A O 1
ATOM 783 N N . LEU A 1 95 ? -2.341 -5.912 7.662 1.00 78.06 95 LEU A N 1
ATOM 784 C CA . LEU A 1 95 ? -2.699 -4.857 8.618 1.00 78.06 95 LEU A CA 1
ATOM 785 C C . LEU A 1 95 ? -4.216 -4.630 8.713 1.00 78.06 95 LEU A C 1
ATOM 787 O O . LEU A 1 95 ? -4.732 -4.442 9.814 1.00 78.06 95 LEU A O 1
ATOM 791 N N . ILE A 1 96 ? -4.934 -4.690 7.585 1.00 77.06 96 ILE A N 1
ATOM 792 C CA . ILE A 1 96 ? -6.404 -4.623 7.558 1.00 77.06 96 ILE A CA 1
ATOM 793 C C . ILE A 1 96 ? -7.020 -5.777 8.345 1.00 77.06 96 ILE A C 1
ATOM 795 O O . ILE A 1 96 ? -7.865 -5.537 9.204 1.00 77.06 96 ILE A O 1
ATOM 799 N N . GLY A 1 97 ? -6.563 -7.010 8.106 1.00 74.62 97 GLY A N 1
ATOM 800 C CA . GLY A 1 97 ? -7.048 -8.178 8.846 1.00 74.62 97 GLY A CA 1
ATOM 801 C C . GLY A 1 97 ? -6.807 -8.047 10.350 1.00 74.62 97 GLY A C 1
ATOM 802 O O . GLY A 1 97 ? -7.713 -8.260 11.149 1.00 74.62 97 GLY A O 1
ATOM 803 N N . SER A 1 98 ? -5.611 -7.595 10.735 1.00 75.38 98 SER A N 1
ATOM 804 C CA . SER A 1 98 ? -5.255 -7.362 12.136 1.00 75.38 98 SER A CA 1
ATOM 805 C C . SER A 1 98 ? -6.151 -6.311 12.809 1.00 75.38 98 SER A C 1
ATOM 807 O O . SER A 1 98 ? -6.627 -6.536 13.922 1.00 75.38 98 SER A O 1
ATOM 809 N N . LYS A 1 99 ? -6.451 -5.188 12.137 1.00 75.19 99 LYS A N 1
ATOM 810 C CA . LYS A 1 99 ? -7.335 -4.149 12.695 1.00 75.19 99 LYS A CA 1
ATOM 811 C C . LYS A 1 99 ? -8.796 -4.590 12.798 1.00 75.19 99 LYS A C 1
ATOM 813 O O . LYS A 1 99 ? -9.434 -4.248 13.787 1.00 75.19 99 LYS A O 1
ATOM 818 N N . ILE A 1 100 ? -9.302 -5.369 11.842 1.00 74.31 100 ILE A N 1
ATOM 819 C CA . ILE A 1 100 ? -10.657 -5.943 11.913 1.00 74.31 100 ILE A CA 1
ATOM 820 C C . ILE A 1 100 ? -10.753 -6.941 13.075 1.00 74.31 100 ILE A C 1
ATOM 822 O O . ILE A 1 100 ? -11.689 -6.876 13.866 1.00 74.31 100 ILE A O 1
ATOM 826 N N . ALA A 1 101 ? -9.755 -7.815 13.243 1.00 72.88 101 ALA A N 1
ATOM 827 C CA . ALA A 1 101 ? -9.711 -8.764 14.356 1.00 72.88 101 ALA A CA 1
ATOM 828 C C . ALA A 1 101 ? -9.640 -8.060 15.722 1.00 72.88 101 ALA A C 1
ATOM 830 O O . ALA A 1 101 ? -10.264 -8.498 16.690 1.00 72.88 101 ALA A O 1
ATOM 831 N N . LEU A 1 102 ? -8.904 -6.948 15.798 1.00 70.94 102 LEU A N 1
ATOM 832 C CA . LEU A 1 102 ? -8.820 -6.119 16.996 1.00 70.94 102 LEU A CA 1
ATOM 833 C C . LEU A 1 102 ? -10.153 -5.414 17.290 1.00 70.94 102 LEU A C 1
ATOM 835 O O . LEU A 1 102 ? -10.599 -5.444 18.433 1.00 70.94 102 LEU A O 1
ATOM 839 N N . GLN A 1 103 ? -10.827 -4.861 16.276 1.00 66.75 103 GLN A N 1
ATOM 840 C CA . GLN A 1 103 ? -12.174 -4.294 16.421 1.00 66.75 103 GLN A CA 1
ATOM 841 C C . GLN A 1 103 ? -13.181 -5.345 16.899 1.00 66.75 103 GLN A C 1
ATOM 843 O O . GLN A 1 103 ? -13.879 -5.097 17.875 1.00 66.75 103 GLN A O 1
ATOM 848 N N . LYS A 1 104 ? -13.169 -6.552 16.315 1.00 70.12 104 LYS A N 1
ATOM 849 C CA . LYS A 1 104 ? -14.004 -7.680 16.762 1.00 70.12 104 LYS A CA 1
ATOM 850 C C . LYS A 1 104 ? -13.763 -8.028 18.236 1.00 70.12 104 LYS A C 1
ATOM 852 O O . LYS A 1 104 ? -14.697 -8.389 18.938 1.00 70.12 104 LYS A O 1
ATOM 857 N N . ASN A 1 105 ? -12.524 -7.914 18.725 1.00 69.06 105 ASN A N 1
ATOM 858 C CA . ASN A 1 105 ? -12.192 -8.190 20.128 1.00 69.06 105 ASN A CA 1
ATOM 859 C C . ASN A 1 105 ? -12.702 -7.108 21.091 1.00 69.06 105 ASN A C 1
ATOM 861 O O . ASN A 1 105 ? -13.099 -7.436 22.203 1.00 69.06 105 ASN A O 1
ATOM 865 N N . ILE A 1 106 ? -12.660 -5.839 20.672 1.00 66.25 106 ILE A N 1
ATOM 866 C CA . ILE A 1 106 ? -13.119 -4.691 21.471 1.00 66.25 106 ILE A CA 1
ATOM 867 C C . ILE A 1 106 ? -14.650 -4.615 21.492 1.00 66.25 106 ILE A C 1
ATOM 869 O O . ILE A 1 106 ? -15.231 -4.273 22.520 1.00 66.25 106 ILE A O 1
ATOM 873 N N . GLU A 1 107 ? -15.294 -4.940 20.372 1.00 64.38 107 GLU A N 1
ATOM 874 C CA . GLU A 1 107 ? -16.748 -4.904 20.221 1.00 64.38 107 GLU A CA 1
ATOM 875 C C . GLU A 1 107 ? -17.445 -6.079 20.918 1.00 64.38 107 GLU A C 1
ATOM 877 O O . GLU A 1 107 ? -18.630 -5.966 21.203 1.00 64.38 107 GLU A O 1
ATOM 882 N N . ASP A 1 108 ? -16.738 -7.173 21.245 1.00 65.06 108 ASP A N 1
ATOM 883 C CA . ASP A 1 108 ? -17.340 -8.336 21.902 1.00 65.06 108 ASP A CA 1
ATOM 884 C C . ASP A 1 108 ? -17.827 -7.984 23.324 1.00 65.06 108 ASP A C 1
ATOM 886 O O . ASP A 1 108 ? -17.028 -7.850 24.266 1.00 65.06 108 ASP A O 1
ATOM 890 N N . PRO A 1 109 ? -19.151 -7.856 23.524 1.00 55.44 109 PRO A N 1
ATOM 891 C CA . PRO A 1 109 ? -19.703 -7.388 24.783 1.00 55.44 109 PRO A CA 1
ATOM 892 C C . PRO A 1 109 ? -19.602 -8.467 25.877 1.00 55.44 109 PRO A C 1
ATOM 894 O O . PRO A 1 109 ? -19.731 -8.153 27.058 1.00 55.44 109 PRO A O 1
ATOM 897 N N . SER A 1 110 ? -19.296 -9.722 25.512 1.00 58.03 110 SER A N 1
ATOM 898 C CA . SER A 1 110 ? -19.119 -10.840 26.448 1.00 58.03 110 SER A CA 1
ATOM 899 C C . SER A 1 110 ? -17.790 -10.808 27.216 1.00 58.03 110 SER A C 1
ATOM 901 O O . SER A 1 110 ? -17.698 -11.373 28.307 1.00 58.03 110 SER A O 1
ATOM 903 N N . LYS A 1 111 ? -16.770 -10.115 26.687 1.00 58.81 111 LYS A N 1
ATOM 904 C CA . LYS A 1 111 ? -15.443 -9.972 27.314 1.00 58.81 111 LYS A CA 1
ATOM 905 C C . LYS A 1 111 ? -15.339 -8.806 28.297 1.00 58.81 111 LYS A C 1
ATOM 907 O O . LYS A 1 111 ? -14.392 -8.755 29.082 1.00 58.81 111 LYS A O 1
ATOM 912 N N . ASN A 1 112 ? -16.287 -7.871 28.275 1.00 62.94 112 ASN A N 1
ATOM 913 C CA . ASN A 1 112 ? -16.284 -6.718 29.171 1.00 62.94 112 ASN A CA 1
ATOM 914 C C . ASN A 1 112 ? -16.910 -7.086 30.526 1.00 62.94 112 ASN A C 1
ATOM 916 O O . ASN A 1 112 ? -18.132 -7.090 30.672 1.00 62.94 112 ASN A O 1
ATOM 920 N N . TYR A 1 113 ? -16.067 -7.369 31.527 1.00 61.59 113 TYR A N 1
ATOM 921 C CA . TYR A 1 113 ? -16.501 -7.805 32.864 1.00 61.59 113 TYR A CA 1
ATOM 922 C C . TYR A 1 113 ? -17.492 -6.830 33.523 1.00 61.59 113 TYR A C 1
ATOM 924 O O . TYR A 1 113 ? -18.512 -7.264 34.048 1.00 61.59 113 TYR A O 1
ATOM 932 N N . ILE A 1 114 ? -17.244 -5.519 33.405 1.00 62.09 114 ILE A N 1
ATOM 933 C CA . ILE A 1 114 ? -18.103 -4.468 33.974 1.00 62.09 114 ILE A CA 1
ATOM 934 C C . ILE A 1 114 ? -19.462 -4.432 33.278 1.00 62.09 114 ILE A C 1
ATOM 936 O O . ILE A 1 114 ? -20.491 -4.312 33.933 1.00 62.09 114 ILE A O 1
ATOM 940 N N . LEU A 1 115 ? -19.489 -4.543 31.948 1.00 62.16 115 LEU A N 1
ATOM 941 C CA . LEU A 1 115 ? -20.739 -4.478 31.194 1.00 62.16 115 LEU A CA 1
ATOM 942 C C . LEU A 1 115 ? -21.618 -5.686 31.513 1.00 62.16 115 LEU A C 1
ATOM 944 O O . LEU A 1 115 ? -22.824 -5.541 31.684 1.00 62.16 115 LEU A O 1
ATOM 948 N N . ASN A 1 116 ? -21.007 -6.861 31.657 1.00 63.91 116 ASN A N 1
ATOM 949 C CA . ASN A 1 116 ? -21.710 -8.076 32.043 1.00 63.91 116 ASN A CA 1
ATOM 950 C C . ASN A 1 116 ? -22.234 -7.980 33.488 1.00 63.91 116 ASN A C 1
ATOM 952 O O . ASN A 1 116 ? -23.363 -8.373 33.760 1.00 63.91 116 ASN A O 1
ATOM 956 N N . GLU A 1 117 ? -21.459 -7.383 34.399 1.00 65.44 117 GLU A N 1
ATOM 957 C CA . GLU A 1 117 ? -21.858 -7.150 35.791 1.00 65.44 117 GLU A CA 1
ATOM 958 C C . GLU A 1 117 ? -23.012 -6.141 35.908 1.00 65.44 117 GLU A C 1
ATOM 960 O O . GLU A 1 117 ? -24.020 -6.447 36.541 1.00 65.44 117 GLU A O 1
ATOM 965 N N . ILE A 1 118 ? -22.933 -4.997 35.219 1.00 65.12 118 ILE A N 1
ATOM 966 C CA . ILE A 1 118 ? -23.997 -3.980 35.184 1.00 65.12 118 ILE A CA 1
ATOM 967 C C . ILE A 1 118 ? -25.251 -4.520 34.494 1.00 65.12 118 ILE A C 1
ATOM 969 O O . ILE A 1 118 ? -26.362 -4.269 34.949 1.00 65.12 118 ILE A O 1
ATOM 973 N N . THR A 1 119 ? -25.098 -5.280 33.408 1.00 65.12 119 THR A N 1
ATOM 974 C CA . THR A 1 119 ? -26.240 -5.871 32.696 1.00 65.12 119 THR A CA 1
ATOM 975 C C . THR A 1 119 ? -26.923 -6.937 33.550 1.00 65.12 119 THR A C 1
ATOM 977 O O . THR A 1 119 ? -28.153 -7.002 33.576 1.00 65.12 119 THR A O 1
ATOM 980 N N . ARG A 1 120 ? -26.148 -7.726 34.307 1.00 65.81 120 ARG A N 1
ATOM 981 C CA . ARG A 1 120 ? -26.682 -8.688 35.276 1.00 65.81 120 ARG A CA 1
ATOM 982 C C . ARG A 1 120 ? -27.417 -7.989 36.421 1.00 65.81 120 ARG A C 1
ATOM 984 O O . ARG A 1 120 ? -28.482 -8.462 36.802 1.00 65.81 120 ARG A O 1
ATOM 991 N N . ASP A 1 121 ? -26.888 -6.870 36.916 1.00 65.31 121 ASP A N 1
ATOM 992 C CA . ASP A 1 121 ? -27.540 -6.025 37.931 1.00 65.31 121 ASP A CA 1
ATOM 993 C C . ASP A 1 121 ? -28.830 -5.369 37.397 1.00 65.31 121 ASP A C 1
ATOM 995 O O . ASP A 1 121 ? -29.802 -5.218 38.131 1.00 65.31 121 ASP A O 1
ATOM 999 N N . ALA A 1 122 ? -28.859 -4.992 36.114 1.00 64.06 122 ALA A N 1
ATOM 1000 C CA . ALA A 1 122 ? -29.967 -4.268 35.488 1.00 64.06 122 ALA A CA 1
ATOM 1001 C C . ALA A 1 122 ? -31.013 -5.167 34.788 1.00 64.06 122 ALA A C 1
ATOM 1003 O O . ALA A 1 122 ? -32.043 -4.668 34.341 1.00 64.06 122 ALA A O 1
ATOM 1004 N N . GLY A 1 123 ? -30.775 -6.479 34.679 1.00 58.12 123 GLY A N 1
ATOM 1005 C CA . GLY A 1 123 ? -31.725 -7.455 34.123 1.00 58.12 123 GLY A CA 1
ATOM 1006 C C . GLY A 1 123 ? -31.876 -7.458 32.593 1.00 58.12 123 GLY A C 1
ATOM 1007 O O . GLY A 1 123 ? -32.818 -8.061 32.076 1.00 58.12 123 GLY A O 1
ATOM 1008 N N . PHE A 1 124 ? -30.974 -6.816 31.846 1.00 57.78 124 PHE A N 1
ATOM 1009 C CA . PHE A 1 124 ? -31.024 -6.803 30.377 1.00 57.78 124 PHE A CA 1
ATOM 1010 C C . PHE A 1 124 ? -30.370 -8.065 29.772 1.00 57.78 124 PHE A C 1
ATOM 1012 O O . PHE A 1 124 ? -29.437 -8.635 30.331 1.00 57.78 124 PHE A O 1
ATOM 1019 N N . LYS A 1 125 ? -30.844 -8.534 28.608 1.00 52.31 125 LYS A N 1
ATOM 1020 C CA . LYS A 1 125 ? -30.181 -9.607 27.839 1.00 52.31 125 LYS A CA 1
ATOM 1021 C C . LYS A 1 125 ? -29.228 -8.987 26.818 1.00 52.31 125 LYS A C 1
ATOM 1023 O O . LYS A 1 125 ? -29.680 -8.283 25.919 1.00 52.31 125 LYS A O 1
ATOM 1028 N N . LEU A 1 126 ? -27.931 -9.275 26.937 1.00 57.84 126 LEU A N 1
ATOM 1029 C CA . LEU A 1 126 ? -26.932 -8.888 25.937 1.00 57.84 126 LEU A CA 1
ATOM 1030 C C . LEU A 1 126 ? -27.188 -9.641 24.615 1.00 57.84 126 LEU A C 1
ATOM 1032 O O . LEU A 1 126 ? -27.401 -10.858 24.653 1.00 57.84 126 LEU A O 1
ATOM 1036 N N . PRO A 1 127 ? -27.160 -8.964 23.453 1.00 56.28 127 PRO A N 1
ATOM 1037 C CA . PRO A 1 127 ? -27.225 -9.641 22.164 1.00 56.28 127 PRO A CA 1
ATOM 1038 C C . PRO A 1 127 ? -25.991 -10.538 21.979 1.00 56.28 127 PRO A C 1
ATOM 1040 O O . PRO A 1 127 ? -24.865 -10.142 22.281 1.00 56.28 127 PRO A O 1
ATOM 1043 N N . SER A 1 128 ? -26.209 -11.770 21.514 1.00 53.00 128 SER A N 1
ATOM 1044 C CA . SER A 1 128 ? -25.142 -12.747 21.281 1.00 53.00 128 SER A CA 1
ATOM 1045 C C . SER A 1 128 ? -24.224 -12.292 20.148 1.00 53.00 128 SER A C 1
ATOM 1047 O O . SER A 1 128 ? -24.711 -11.930 19.076 1.00 53.00 128 SER A O 1
ATOM 1049 N N . SER A 1 129 ? -22.912 -12.362 20.384 1.00 53.53 129 SER A N 1
ATOM 1050 C CA . SER A 1 129 ? -21.855 -12.042 19.417 1.00 53.53 129 SER A CA 1
ATOM 1051 C C . SER A 1 129 ? -22.106 -12.747 18.074 1.00 53.53 129 SER A C 1
ATOM 1053 O O . SER A 1 129 ? -22.264 -13.969 18.024 1.00 53.53 129 SER A O 1
ATOM 1055 N N . TYR A 1 130 ? -22.213 -11.970 16.993 1.00 49.81 130 TYR A N 1
ATOM 1056 C CA . TYR A 1 130 ? -22.528 -12.468 15.653 1.00 49.81 130 TYR A CA 1
ATOM 1057 C C . TYR A 1 130 ? -21.225 -12.868 14.952 1.00 49.81 130 TYR A C 1
ATOM 1059 O O . TYR A 1 130 ? -20.417 -12.013 14.580 1.00 49.81 130 TYR A O 1
ATOM 1067 N N . ASP A 1 131 ? -20.993 -14.170 14.780 1.00 49.28 131 ASP A N 1
ATOM 1068 C CA . ASP A 1 131 ? -19.795 -14.668 14.105 1.00 49.28 131 ASP A CA 1
ATOM 1069 C C . ASP A 1 131 ? -19.943 -14.523 12.583 1.00 49.28 131 ASP A C 1
ATOM 1071 O O . ASP A 1 131 ? -20.464 -15.394 11.885 1.00 49.28 131 ASP A O 1
ATOM 1075 N N . ASN A 1 132 ? -19.529 -13.371 12.055 1.00 52.03 132 ASN A N 1
ATOM 1076 C CA . ASN A 1 132 ? -19.449 -13.173 10.613 1.00 52.03 132 ASN A CA 1
ATOM 1077 C C . ASN A 1 132 ? -18.269 -13.977 10.051 1.00 52.03 132 ASN A C 1
ATOM 1079 O O . ASN A 1 132 ? -17.106 -13.664 10.315 1.00 52.03 132 ASN A O 1
ATOM 1083 N N . LYS A 1 133 ? -18.576 -15.002 9.245 1.00 47.62 133 LYS A N 1
ATOM 1084 C CA . LYS A 1 133 ? -17.596 -15.695 8.400 1.00 47.62 133 LYS A CA 1
ATOM 1085 C C . LYS A 1 133 ? -16.934 -14.677 7.469 1.00 47.62 133 LYS A C 1
ATOM 1087 O O . LYS A 1 133 ? -17.612 -14.031 6.674 1.00 47.62 133 LYS A O 1
ATOM 1092 N N . GLU A 1 134 ? -15.612 -14.554 7.555 1.00 56.91 134 GLU A N 1
ATOM 1093 C CA . GLU A 1 134 ? -14.815 -13.644 6.730 1.00 56.91 134 GLU A CA 1
ATOM 1094 C C . GLU A 1 134 ? -14.795 -14.091 5.258 1.00 56.91 134 GLU A C 1
ATOM 1096 O O . GLU A 1 134 ? -13.889 -14.783 4.798 1.00 56.91 134 GLU A O 1
ATOM 1101 N N . THR A 1 135 ? -15.801 -13.701 4.481 1.00 52.41 135 THR A N 1
ATOM 1102 C CA . THR A 1 135 ? -15.769 -13.823 3.020 1.00 52.41 135 THR A CA 1
ATOM 1103 C C . THR A 1 135 ? -15.342 -12.493 2.409 1.00 52.41 135 THR A C 1
ATOM 1105 O O . THR A 1 135 ? -16.116 -11.539 2.416 1.00 52.41 135 THR A O 1
ATOM 1108 N N . GLY A 1 136 ? -14.129 -12.406 1.853 1.00 54.25 136 GLY A N 1
ATOM 1109 C CA . GLY A 1 136 ? -13.748 -11.223 1.072 1.00 54.25 136 GLY A CA 1
ATOM 1110 C C . GLY A 1 136 ? -12.260 -11.095 0.760 1.00 54.25 136 GLY A C 1
ATOM 1111 O O . GLY A 1 136 ? -11.568 -10.262 1.347 1.00 54.25 136 GLY A O 1
ATOM 1112 N N . TYR A 1 137 ? -11.765 -11.887 -0.195 1.00 59.94 137 TYR A N 1
ATOM 1113 C CA . TYR A 1 137 ? -10.379 -11.794 -0.692 1.00 59.94 137 TYR A CA 1
ATOM 1114 C C . TYR A 1 137 ? -10.279 -11.373 -2.169 1.00 59.94 137 TYR A C 1
ATOM 1116 O O . TYR A 1 137 ? -9.186 -11.200 -2.692 1.00 59.94 137 TYR A O 1
ATOM 1124 N N . ILE A 1 138 ? -11.408 -11.148 -2.844 1.00 63.72 138 ILE A N 1
ATOM 1125 C CA . ILE A 1 138 ? -11.471 -11.094 -4.314 1.00 63.72 138 ILE A CA 1
ATOM 1126 C C . ILE A 1 138 ? -10.733 -9.875 -4.895 1.00 63.72 138 ILE A C 1
ATOM 1128 O O . ILE A 1 138 ? -9.975 -10.009 -5.853 1.00 63.72 138 ILE A O 1
ATOM 1132 N N . VAL A 1 139 ? -10.909 -8.688 -4.304 1.00 67.69 139 VAL A N 1
ATOM 1133 C CA . VAL A 1 139 ? -10.394 -7.438 -4.892 1.00 67.69 139 VAL A CA 1
ATOM 1134 C C . VAL A 1 139 ? -8.871 -7.359 -4.792 1.00 67.69 139 VAL A C 1
ATOM 1136 O O . VAL A 1 139 ? -8.203 -7.095 -5.785 1.00 67.69 139 VAL A O 1
ATOM 1139 N N . VAL A 1 140 ? -8.300 -7.645 -3.620 1.00 70.50 140 VAL A N 1
ATOM 1140 C CA . VAL A 1 140 ? -6.842 -7.561 -3.416 1.00 70.50 140 VAL A CA 1
ATOM 1141 C C . VAL A 1 140 ? -6.104 -8.644 -4.205 1.00 70.50 140 VAL A C 1
ATOM 1143 O O . VAL A 1 140 ? -5.049 -8.366 -4.772 1.00 70.50 140 VAL A O 1
ATOM 1146 N N . SER A 1 141 ? -6.677 -9.846 -4.320 1.00 72.69 141 SER A N 1
ATOM 1147 C CA . SER A 1 141 ? -6.124 -10.901 -5.175 1.00 72.69 141 SER A CA 1
ATOM 1148 C C . SER A 1 141 ? -6.130 -10.510 -6.655 1.00 72.69 141 SER A C 1
ATOM 1150 O O . SER A 1 141 ? -5.154 -10.778 -7.348 1.00 72.69 141 SER A O 1
ATOM 1152 N N . CYS A 1 142 ? -7.172 -9.819 -7.129 1.00 79.19 142 CYS A N 1
ATOM 1153 C CA . CYS A 1 142 ? -7.226 -9.304 -8.499 1.00 79.19 142 CYS A CA 1
ATOM 1154 C C . CYS A 1 142 ? -6.091 -8.299 -8.783 1.00 79.19 142 CYS A C 1
ATOM 1156 O O . CYS A 1 142 ? -5.375 -8.437 -9.775 1.00 79.19 142 CYS A O 1
ATOM 1158 N N . TRP A 1 143 ? -5.852 -7.344 -7.874 1.00 78.56 143 TRP A N 1
ATOM 1159 C CA . TRP A 1 143 ? -4.754 -6.375 -8.008 1.00 78.56 143 TRP A CA 1
ATOM 1160 C C . TRP A 1 143 ? -3.369 -7.027 -7.971 1.00 78.56 143 TRP A C 1
ATOM 1162 O O . TRP A 1 143 ? -2.492 -6.653 -8.747 1.00 78.56 143 TRP A O 1
ATOM 1172 N N . ALA A 1 144 ? -3.176 -8.025 -7.106 1.00 80.50 144 ALA A N 1
ATOM 1173 C CA . ALA A 1 144 ? -1.920 -8.763 -7.037 1.00 80.50 144 ALA A CA 1
ATOM 1174 C C . ALA A 1 144 ? -1.621 -9.504 -8.351 1.00 80.50 144 ALA A C 1
ATOM 1176 O O . ALA A 1 144 ? -0.491 -9.464 -8.827 1.00 80.50 144 ALA A O 1
ATOM 1177 N N . ILE A 1 145 ? -2.631 -10.123 -8.973 1.00 84.12 145 ILE A N 1
A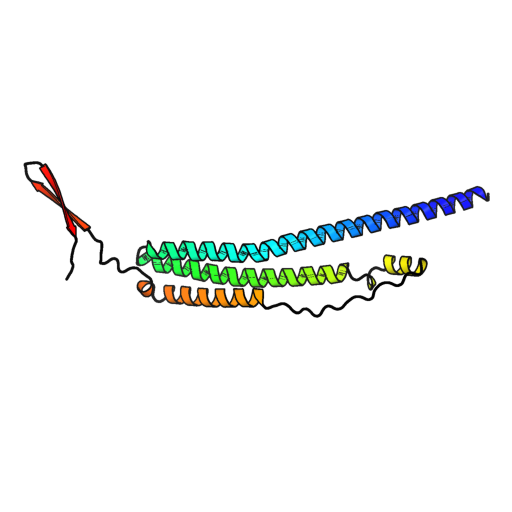TOM 1178 C CA . ILE A 1 145 ? -2.471 -10.811 -10.264 1.00 84.12 145 ILE A CA 1
ATOM 1179 C C . ILE A 1 145 ? -2.083 -9.820 -11.368 1.00 84.12 145 ILE A C 1
ATOM 1181 O O . ILE A 1 145 ? -1.164 -10.099 -12.134 1.00 84.12 145 ILE A O 1
ATOM 1185 N N . MET A 1 146 ? -2.726 -8.650 -11.428 1.00 84.81 146 MET A N 1
ATOM 1186 C CA . MET A 1 146 ? -2.388 -7.621 -12.422 1.00 84.81 146 MET A CA 1
ATOM 1187 C C . MET A 1 146 ? -0.944 -7.127 -12.277 1.00 84.81 146 MET A C 1
ATOM 1189 O O . MET A 1 146 ? -0.236 -7.006 -13.273 1.00 84.81 146 MET A O 1
ATOM 1193 N N . LEU A 1 147 ? -0.472 -6.917 -11.044 1.00 85.62 147 LEU A N 1
ATOM 1194 C CA . LEU A 1 147 ? 0.922 -6.545 -10.785 1.00 85.62 147 LEU A CA 1
ATOM 1195 C C . LEU A 1 147 ? 1.915 -7.632 -11.181 1.00 85.62 147 LEU A C 1
ATOM 1197 O O . LEU A 1 147 ? 2.974 -7.319 -11.714 1.00 85.62 147 LEU A O 1
ATOM 1201 N N . ILE A 1 148 ? 1.573 -8.901 -10.956 1.00 86.69 148 ILE A N 1
ATOM 1202 C CA . ILE A 1 148 ? 2.402 -10.025 -11.400 1.00 86.69 148 ILE A CA 1
ATOM 1203 C C . ILE A 1 148 ? 2.550 -9.994 -12.925 1.00 86.69 148 ILE A C 1
ATOM 1205 O O . ILE A 1 148 ? 3.656 -10.146 -13.438 1.00 86.69 148 ILE A O 1
ATOM 1209 N N . VAL A 1 149 ? 1.461 -9.746 -13.658 1.00 87.56 149 VAL A N 1
ATOM 1210 C CA . VAL A 1 149 ? 1.509 -9.616 -15.121 1.00 87.56 149 VAL A CA 1
ATOM 1211 C C . VAL A 1 149 ? 2.383 -8.429 -15.541 1.00 87.56 149 VAL A C 1
ATOM 1213 O O . VAL A 1 149 ? 3.254 -8.604 -16.391 1.00 87.56 149 VAL A O 1
ATOM 1216 N N . CYS A 1 150 ? 2.216 -7.251 -14.927 1.00 86.19 150 CYS A N 1
ATOM 1217 C CA . CYS A 1 150 ? 3.061 -6.080 -15.199 1.00 86.19 150 CYS A CA 1
ATOM 1218 C C . CYS A 1 150 ? 4.545 -6.359 -14.937 1.00 86.19 150 CYS A C 1
ATOM 1220 O O . CYS A 1 150 ? 5.383 -6.052 -15.782 1.00 86.19 150 CYS A O 1
ATOM 1222 N N . PHE A 1 151 ? 4.862 -7.028 -13.829 1.00 87.50 151 PHE A N 1
ATOM 1223 C CA . PHE A 1 151 ? 6.225 -7.413 -13.485 1.00 87.50 151 PHE A CA 1
ATOM 1224 C C . PHE A 1 151 ? 6.860 -8.299 -14.564 1.00 87.50 151 PHE A C 1
ATOM 1226 O O . PHE A 1 151 ? 7.991 -8.052 -14.981 1.00 87.50 151 PHE A O 1
ATOM 1233 N N . PHE A 1 152 ? 6.124 -9.294 -15.071 1.00 88.31 152 PHE A N 1
ATOM 1234 C CA . PHE A 1 152 ? 6.612 -10.142 -16.161 1.00 88.31 152 PHE A CA 1
ATOM 1235 C C . PHE A 1 152 ? 6.812 -9.369 -17.467 1.00 88.31 152 PHE A C 1
ATOM 1237 O O . PHE A 1 152 ? 7.820 -9.580 -18.141 1.00 88.31 152 PHE A O 1
ATOM 1244 N N . VAL A 1 153 ? 5.902 -8.453 -17.812 1.00 86.75 153 VAL A N 1
ATOM 1245 C CA . VAL A 1 153 ? 6.048 -7.584 -18.993 1.00 86.75 153 VAL A CA 1
ATOM 1246 C C . VAL A 1 153 ? 7.288 -6.696 -18.865 1.00 86.75 153 VAL A C 1
ATOM 1248 O O . VAL A 1 153 ? 8.071 -6.587 -19.807 1.00 86.75 153 VAL A O 1
ATOM 1251 N N . ASN A 1 154 ? 7.521 -6.122 -17.685 1.00 87.31 154 ASN A N 1
ATOM 1252 C CA . ASN A 1 154 ? 8.678 -5.274 -17.424 1.00 87.31 154 ASN A CA 1
ATOM 1253 C C . ASN A 1 154 ? 9.990 -6.068 -17.454 1.00 87.31 154 ASN A C 1
ATOM 1255 O O . ASN A 1 154 ? 10.954 -5.612 -18.063 1.00 87.31 154 ASN A O 1
ATOM 1259 N N . ILE A 1 155 ? 10.023 -7.291 -16.911 1.00 86.44 155 ILE A N 1
ATOM 1260 C CA . ILE A 1 155 ? 11.170 -8.204 -17.061 1.00 86.44 155 ILE A CA 1
ATOM 1261 C C . ILE A 1 155 ? 11.421 -8.563 -18.530 1.00 86.44 155 ILE A C 1
ATOM 1263 O O . ILE A 1 155 ? 12.571 -8.589 -18.967 1.00 86.44 155 ILE A O 1
ATOM 1267 N N . ALA A 1 156 ? 10.375 -8.815 -19.317 1.00 84.25 156 ALA A N 1
ATOM 1268 C CA . ALA A 1 156 ? 10.543 -9.078 -20.744 1.00 84.25 156 ALA A CA 1
ATOM 1269 C C . ALA A 1 156 ? 11.152 -7.865 -21.474 1.00 84.25 156 ALA A C 1
ATOM 1271 O O . ALA A 1 156 ? 12.028 -8.038 -22.319 1.00 84.25 156 ALA A O 1
ATOM 1272 N N . GLY A 1 157 ? 10.760 -6.644 -21.095 1.00 80.06 157 GLY A N 1
ATOM 1273 C CA . GLY A 1 157 ? 11.360 -5.400 -21.587 1.00 80.06 157 GLY A CA 1
ATOM 1274 C C . GLY A 1 157 ? 12.810 -5.177 -21.138 1.00 80.06 157 GLY A C 1
ATOM 1275 O O . GLY A 1 157 ? 13.607 -4.624 -21.892 1.00 80.06 157 GLY A O 1
ATOM 1276 N N . VAL A 1 158 ? 13.193 -5.683 -19.959 1.00 82.62 158 VAL A N 1
ATOM 1277 C CA . VAL A 1 158 ? 14.600 -5.773 -19.530 1.00 82.62 158 VAL A CA 1
ATOM 1278 C C . VAL A 1 158 ? 15.374 -6.709 -20.473 1.00 82.62 158 VAL A C 1
ATOM 1280 O O . VAL A 1 158 ? 16.449 -6.364 -20.947 1.00 82.62 158 VAL A O 1
ATOM 1283 N N . CYS A 1 159 ? 14.857 -7.893 -20.797 1.00 81.19 159 CYS A N 1
ATOM 1284 C CA . CYS A 1 159 ? 15.582 -8.832 -21.665 1.00 81.19 159 CYS A CA 1
ATOM 1285 C C . CYS A 1 159 ? 15.622 -8.400 -23.143 1.00 81.19 159 CYS A C 1
ATOM 1287 O O . CYS A 1 159 ? 16.610 -8.662 -23.828 1.00 81.19 159 CYS A O 1
ATOM 1289 N N . HIS A 1 160 ? 14.576 -7.727 -23.629 1.00 79.00 160 HIS A N 1
ATOM 1290 C CA . HIS A 1 160 ? 14.450 -7.276 -25.015 1.00 79.00 160 HIS A CA 1
ATOM 1291 C C . HIS A 1 160 ? 13.944 -5.824 -25.098 1.00 79.00 160 HIS A C 1
ATOM 1293 O O . HIS A 1 160 ? 12.788 -5.592 -25.467 1.00 79.00 160 HIS A O 1
ATOM 1299 N N . PRO A 1 161 ? 14.804 -4.825 -24.817 1.00 71.25 161 PRO A N 1
ATOM 1300 C CA . PRO A 1 161 ? 14.405 -3.415 -24.848 1.00 71.25 161 PRO A CA 1
ATOM 1301 C C . PRO A 1 161 ? 13.985 -2.952 -26.252 1.00 71.25 161 PRO A C 1
ATOM 1303 O O . PRO A 1 161 ? 13.111 -2.098 -26.389 1.00 71.25 161 PRO A O 1
ATOM 1306 N N . ASN A 1 162 ? 14.537 -3.579 -27.294 1.00 67.88 162 ASN A N 1
ATOM 1307 C CA . ASN A 1 162 ? 14.283 -3.237 -28.697 1.00 67.88 162 ASN A CA 1
ATOM 1308 C C . ASN A 1 162 ? 12.913 -3.695 -29.210 1.00 67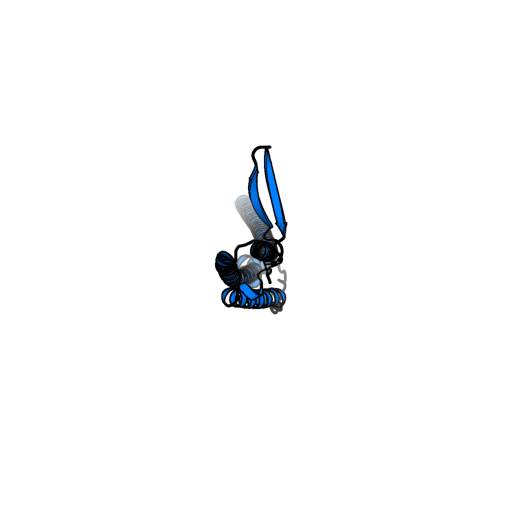.88 162 ASN A C 1
ATOM 1310 O O . ASN A 1 162 ? 12.496 -3.287 -30.286 1.00 67.88 162 ASN A O 1
ATOM 1314 N N . LEU A 1 163 ? 12.202 -4.538 -28.455 1.00 66.25 163 LEU A N 1
ATOM 1315 C CA . LEU A 1 163 ? 10.856 -4.988 -28.820 1.00 66.25 163 LEU A CA 1
ATOM 1316 C C . LEU A 1 163 ? 9.797 -3.907 -28.541 1.00 66.25 163 LEU A C 1
ATOM 1318 O O . LEU A 1 163 ? 8.705 -3.943 -29.102 1.00 66.25 163 LEU A O 1
ATOM 1322 N N . PHE A 1 164 ? 10.137 -2.939 -27.685 1.00 65.06 164 PHE A N 1
ATOM 1323 C CA . PHE A 1 164 ? 9.251 -1.868 -27.233 1.00 65.06 164 PHE A CA 1
ATOM 1324 C C . PHE A 1 164 ? 9.775 -0.461 -27.555 1.00 65.06 164 PHE A C 1
ATOM 1326 O O . PHE A 1 164 ? 9.084 0.520 -27.273 1.00 65.06 164 PHE A O 1
ATOM 1333 N N . SER A 1 165 ? 10.973 -0.336 -28.133 1.00 63.09 165 SER A N 1
ATOM 1334 C CA . SER A 1 165 ? 11.483 0.947 -28.610 1.00 63.09 165 SER A CA 1
ATOM 1335 C C . SER A 1 165 ? 10.872 1.299 -29.968 1.00 63.09 165 SER A C 1
ATOM 1337 O O . SER A 1 165 ? 10.520 0.444 -30.781 1.00 63.09 165 SER A O 1
ATOM 1339 N N . LYS A 1 166 ? 10.704 2.599 -30.212 1.00 59.75 166 LYS A N 1
ATOM 1340 C CA . LYS A 1 166 ? 10.292 3.107 -31.519 1.00 59.75 166 LYS A CA 1
ATOM 1341 C C . LYS A 1 166 ? 11.472 2.965 -32.478 1.00 59.75 166 LYS A C 1
ATOM 1343 O O . LYS A 1 166 ? 12.582 3.344 -32.119 1.00 59.75 166 LYS A O 1
ATOM 1348 N N . ASP A 1 167 ? 11.230 2.493 -33.697 1.00 56.31 167 ASP A N 1
ATOM 1349 C CA . ASP A 1 167 ? 12.237 2.495 -34.760 1.00 56.31 167 ASP A CA 1
ATOM 1350 C C . ASP A 1 167 ? 12.623 3.960 -35.070 1.00 56.31 167 ASP A C 1
ATOM 1352 O O . ASP A 1 167 ? 11.878 4.707 -35.712 1.00 56.31 167 ASP A O 1
ATOM 1356 N N . ILE A 1 168 ? 13.762 4.425 -34.541 1.00 52.38 168 ILE A N 1
ATOM 1357 C CA . ILE A 1 168 ? 14.250 5.818 -34.671 1.00 52.38 168 ILE A CA 1
ATOM 1358 C C . ILE A 1 168 ? 14.605 6.160 -36.134 1.00 52.38 168 ILE A C 1
ATOM 1360 O O . ILE A 1 168 ? 14.789 7.329 -36.480 1.00 52.38 168 ILE A O 1
ATOM 1364 N N . SER A 1 169 ? 14.620 5.157 -37.018 1.00 50.72 169 SER A N 1
ATOM 1365 C CA . SER A 1 169 ? 15.006 5.231 -38.431 1.00 50.72 169 SER A CA 1
ATOM 1366 C C . SER A 1 169 ? 14.343 6.370 -39.232 1.00 50.72 169 SER A C 1
ATOM 1368 O O . SER A 1 169 ? 14.928 6.882 -40.182 1.00 50.72 169 SER A O 1
ATOM 1370 N N . HIS A 1 170 ? 13.162 6.860 -38.840 1.00 48.78 170 HIS A N 1
ATOM 1371 C CA . HIS A 1 170 ? 12.381 7.741 -39.715 1.00 48.78 170 HIS A CA 1
ATOM 1372 C C . HIS A 1 170 ? 12.625 9.261 -39.608 1.00 48.78 170 HIS A C 1
ATOM 1374 O O . HIS A 1 170 ? 12.032 9.995 -40.397 1.00 48.78 170 HIS A O 1
ATOM 1380 N N . ASN A 1 171 ? 13.448 9.776 -38.677 1.00 51.28 171 ASN A N 1
ATOM 1381 C CA . ASN A 1 171 ? 13.592 11.238 -38.482 1.00 51.28 171 ASN A CA 1
ATOM 1382 C C . ASN A 1 171 ? 15.009 11.734 -38.130 1.00 51.28 171 ASN A C 1
ATOM 1384 O O . ASN A 1 171 ? 15.165 12.728 -37.418 1.00 51.28 171 ASN A O 1
ATOM 1388 N N . THR A 1 172 ? 16.070 11.101 -38.633 1.00 47.19 172 THR A N 1
ATOM 1389 C CA . THR A 1 172 ? 17.408 11.710 -38.558 1.00 47.19 172 THR A CA 1
ATOM 1390 C C . THR A 1 172 ? 17.581 12.716 -39.702 1.00 47.19 172 THR A C 1
ATOM 1392 O O . THR A 1 172 ? 17.953 12.363 -40.821 1.00 47.19 172 THR A O 1
ATOM 1395 N N . TYR A 1 173 ? 17.294 13.993 -39.443 1.00 54.81 173 TYR A N 1
ATOM 1396 C CA . TYR A 1 173 ? 17.601 15.075 -40.382 1.00 54.81 173 TYR A CA 1
ATOM 1397 C C . TYR A 1 173 ? 19.094 15.394 -40.302 1.00 54.81 173 TYR A C 1
ATOM 1399 O O . TYR A 1 173 ? 19.583 15.890 -39.287 1.00 54.81 173 TYR A O 1
ATOM 1407 N N . LYS A 1 174 ? 19.839 15.113 -41.375 1.00 53.31 174 LYS A N 1
ATOM 1408 C CA . LYS A 1 174 ? 21.258 15.471 -41.462 1.00 53.31 174 LYS A CA 1
ATOM 1409 C C . LYS A 1 174 ? 21.355 16.894 -42.012 1.00 53.31 174 LYS A C 1
ATOM 1411 O O . LYS A 1 174 ? 21.259 17.102 -43.220 1.00 53.31 174 LYS A O 1
ATOM 1416 N N . ALA A 1 175 ? 21.510 17.879 -41.131 1.00 56.81 175 ALA A N 1
ATOM 1417 C CA . ALA A 1 175 ? 21.773 19.256 -41.539 1.00 56.81 175 ALA A CA 1
ATOM 1418 C C . ALA A 1 175 ? 23.245 19.382 -41.953 1.00 56.81 175 ALA A C 1
ATOM 1420 O O . ALA A 1 175 ? 24.144 19.167 -41.142 1.00 56.81 175 ALA A O 1
ATOM 1421 N N . THR A 1 176 ? 23.500 19.693 -43.224 1.00 60.50 176 THR A N 1
ATOM 1422 C CA . THR A 1 176 ? 24.862 19.967 -43.704 1.00 60.50 176 THR A CA 1
ATOM 1423 C C . THR A 1 176 ? 24.990 21.465 -43.926 1.00 60.50 176 THR A C 1
ATOM 1425 O O . THR A 1 176 ? 24.268 22.030 -44.746 1.00 60.50 176 THR A O 1
ATOM 1428 N N . ILE A 1 177 ? 25.890 22.112 -43.186 1.00 59.69 177 ILE A N 1
ATOM 1429 C CA . ILE A 1 177 ? 26.168 23.542 -43.339 1.00 59.69 177 ILE A CA 1
ATOM 1430 C C . ILE A 1 177 ? 27.211 23.686 -44.444 1.00 59.69 177 ILE A C 1
ATOM 1432 O O . ILE A 1 177 ? 28.340 23.217 -44.298 1.00 59.69 177 ILE A O 1
ATOM 1436 N N . LYS A 1 178 ? 26.829 24.309 -45.559 1.00 66.50 178 LYS A N 1
ATOM 1437 C CA . LYS A 1 178 ? 27.756 24.650 -46.643 1.00 66.50 178 LYS A CA 1
ATOM 1438 C C . LYS A 1 178 ? 28.041 26.146 -46.571 1.00 66.50 178 LYS A C 1
ATOM 1440 O O . LYS A 1 178 ? 27.112 26.952 -46.563 1.00 66.50 178 LYS A O 1
ATOM 1445 N N . ASN A 1 179 ? 29.319 26.504 -46.497 1.00 56.09 179 ASN A N 1
ATOM 1446 C CA . ASN A 1 179 ? 29.767 27.888 -46.591 1.00 56.09 179 ASN A CA 1
ATOM 1447 C C . ASN A 1 179 ? 30.086 28.179 -48.063 1.00 56.09 179 ASN A C 1
ATOM 1449 O O . ASN A 1 179 ? 30.966 27.542 -48.638 1.00 56.09 179 ASN A O 1
ATOM 1453 N N . ILE A 1 180 ? 29.314 29.072 -48.677 1.00 63.59 180 ILE A N 1
ATOM 1454 C CA . ILE A 1 180 ? 29.571 29.608 -50.014 1.00 63.59 180 ILE A CA 1
ATOM 1455 C C . ILE A 1 180 ? 29.747 31.116 -49.820 1.00 63.59 180 ILE A C 1
ATOM 1457 O O . ILE A 1 180 ? 29.062 31.699 -48.981 1.00 63.59 180 ILE A O 1
ATOM 1461 N N . GLU A 1 181 ? 30.653 31.745 -50.572 1.00 60.59 181 GLU A N 1
ATOM 1462 C CA . GLU A 1 181 ? 31.076 33.153 -50.415 1.00 60.59 181 GLU A CA 1
ATOM 1463 C C . GLU A 1 181 ? 29.934 34.191 -50.328 1.00 60.59 181 GLU A C 1
ATOM 1465 O O . GLU A 1 181 ? 30.161 35.309 -49.876 1.00 60.59 181 GLU A O 1
ATOM 1470 N N . SER A 1 182 ? 28.699 33.844 -50.704 1.00 60.91 182 SER A N 1
ATOM 1471 C CA . SER A 1 182 ? 27.513 34.708 -50.645 1.00 60.91 182 SER A CA 1
ATOM 1472 C C . SER A 1 182 ? 26.554 34.456 -49.465 1.00 60.91 182 SER A C 1
ATOM 1474 O O . SER A 1 182 ? 25.515 35.113 -49.390 1.00 60.91 182 SER A O 1
ATOM 1476 N N . GLY A 1 183 ? 26.873 33.563 -48.519 1.00 59.53 183 GLY A N 1
ATOM 1477 C CA . GLY A 1 183 ? 26.107 33.387 -47.276 1.00 59.53 183 GLY A CA 1
ATOM 1478 C C . GLY A 1 183 ? 26.045 31.950 -46.744 1.00 59.53 183 GLY A C 1
ATOM 1479 O O . GLY A 1 183 ? 26.423 30.987 -47.410 1.00 59.53 183 GLY A O 1
ATOM 1480 N N . LEU A 1 184 ? 25.550 31.801 -45.510 1.00 61.00 184 LEU A N 1
ATOM 1481 C CA . LEU A 1 184 ? 25.421 30.505 -44.839 1.00 61.00 184 LEU A CA 1
ATOM 1482 C C . LEU A 1 184 ? 24.128 29.800 -45.286 1.00 61.00 184 LEU A C 1
ATOM 1484 O O . LEU A 1 184 ? 23.033 30.254 -44.959 1.00 61.00 184 LEU A O 1
ATOM 1488 N N . PHE A 1 185 ? 24.244 28.681 -46.007 1.00 62.53 185 PHE A N 1
ATOM 1489 C CA . PHE A 1 185 ? 23.094 27.862 -46.405 1.00 62.53 185 PHE A CA 1
ATOM 1490 C C . PHE A 1 185 ? 22.971 26.628 -45.505 1.00 62.53 185 PHE A C 1
ATOM 1492 O O . PHE A 1 185 ? 23.906 25.831 -45.379 1.00 62.53 185 PHE A O 1
ATOM 1499 N N . ILE A 1 186 ? 21.793 26.455 -44.898 1.00 63.25 186 ILE A N 1
ATOM 1500 C CA . ILE A 1 186 ? 21.441 25.270 -44.110 1.00 63.25 186 ILE A CA 1
ATOM 1501 C C . ILE A 1 186 ? 20.543 24.384 -44.978 1.00 63.25 186 ILE A C 1
ATOM 1503 O O . ILE A 1 186 ? 19.372 24.690 -45.186 1.00 63.25 186 ILE A O 1
ATOM 1507 N N . GLU A 1 187 ? 21.095 23.289 -45.502 1.00 62.16 187 GLU A N 1
ATOM 1508 C CA . GLU A 1 187 ? 20.341 22.290 -46.266 1.00 62.16 187 GLU A CA 1
ATOM 1509 C C . GLU A 1 187 ? 19.972 21.128 -45.329 1.00 62.16 187 GLU A C 1
ATOM 1511 O O . GLU A 1 187 ? 20.847 20.402 -44.843 1.00 62.16 187 GLU A O 1
ATOM 1516 N N . ALA A 1 188 ? 18.677 20.957 -45.049 1.00 56.06 188 ALA A N 1
ATOM 1517 C CA . ALA A 1 188 ? 18.157 19.806 -44.316 1.00 56.06 188 ALA A CA 1
ATOM 1518 C C . ALA A 1 188 ? 17.721 18.731 -45.320 1.00 56.06 188 ALA A C 1
ATOM 1520 O O . ALA A 1 188 ? 16.677 18.859 -45.957 1.00 56.06 188 ALA A O 1
ATOM 1521 N N . LYS A 1 189 ? 18.515 17.666 -45.475 1.00 58.06 189 LYS A N 1
ATOM 1522 C CA . LYS A 1 189 ? 18.081 16.476 -46.221 1.00 58.06 189 LYS A CA 1
ATOM 1523 C C . LYS A 1 189 ? 17.492 15.456 -45.254 1.00 58.06 189 LYS A C 1
ATOM 1525 O O . LYS A 1 189 ? 18.159 15.052 -44.299 1.00 58.06 189 LYS A O 1
ATOM 1530 N N . SER A 1 190 ? 16.258 15.024 -45.514 1.00 49.66 190 SER A N 1
ATOM 1531 C CA . SER A 1 190 ? 15.706 13.816 -44.903 1.00 49.66 190 SER A CA 1
ATOM 1532 C C . SER A 1 190 ? 16.465 12.615 -45.471 1.00 49.66 190 SER A C 1
ATOM 1534 O O . SER A 1 190 ? 16.488 12.379 -46.679 1.00 49.66 190 SER A O 1
ATOM 1536 N N . GLY A 1 191 ? 17.189 11.903 -44.611 1.00 47.72 191 GLY A N 1
ATOM 1537 C CA . GLY A 1 191 ? 17.921 10.711 -45.017 1.00 47.72 191 GLY A CA 1
ATOM 1538 C C . GLY A 1 191 ? 16.952 9.560 -45.257 1.00 47.72 191 GLY A C 1
ATOM 1539 O O . GLY A 1 191 ? 16.445 8.991 -44.301 1.00 47.72 191 GLY A O 1
ATOM 1540 N N . LEU A 1 192 ? 16.719 9.194 -46.518 1.00 43.31 192 LEU A N 1
ATOM 1541 C CA . LEU A 1 192 ? 16.289 7.839 -46.858 1.00 43.31 192 LEU A CA 1
ATOM 1542 C C . LEU A 1 192 ? 17.564 6.981 -46.858 1.00 43.31 192 LEU A C 1
ATOM 1544 O O . LEU A 1 192 ? 18.345 7.040 -47.812 1.00 43.31 192 LEU A O 1
ATOM 1548 N N . SER A 1 193 ? 17.840 6.264 -45.767 1.00 40.84 193 SER A N 1
ATOM 1549 C CA . SER A 1 193 ? 18.893 5.244 -45.793 1.00 40.84 193 SER A CA 1
ATOM 1550 C C . SER A 1 193 ? 18.361 4.030 -46.549 1.00 40.84 193 SER A C 1
ATOM 1552 O O . SER A 1 193 ? 17.281 3.539 -46.228 1.00 40.84 193 SER A O 1
ATOM 1554 N N . LYS A 1 194 ? 19.100 3.592 -47.572 1.00 33.12 194 LYS A N 1
ATOM 1555 C CA . LYS A 1 194 ? 18.963 2.245 -48.139 1.00 33.12 194 LYS A CA 1
ATOM 1556 C C . LYS A 1 194 ? 19.343 1.193 -47.104 1.00 33.12 194 LYS A C 1
ATOM 1558 O O . LYS A 1 194 ? 20.156 1.541 -46.213 1.00 33.12 194 LYS A O 1
#

Sequence (194 aa):
MVNQQQQQQQINENLKIEAIRWYQKLQEITYLEAGQHMRALNQLMWQIPSFVIAVNGGLWYATTLANESSLWIIFAVLALFDFTTMITLYRLRSLIGSKIALQKNIEDPSKNYILNEITRDAGFKLPSSYDNKETGYIVVSCWAIMLIVCFFVNIAGVCHPNLFSKDISHNTYKATIKNIESGLFIEAKSGLSK

Secondary structure (DSSP, 8-state):
-HHHHHHHHHHHHHHHHHHHHHHHHHHHHHHHHHHHHHHHHHHHHHHHHHHHHHHHHHHHHHTTTS-HHHHHHHHHHHHHHHHHHHHHHHHHHHHHHHHHHHHHHHH-TTS-HHHHHHHHHHTPPPPPP--------HHHHHHHHHHHHHHHHHHHHHH-GGGTS--GGG--EEEEEEEETTEEEEEEEE----